Protein AF-A0A8K0PVH1-F1 (afdb_monomer)

Secondary structure (DSSP, 8-state):
------------HHHHHHHHHHHHHH-SS--TTT-HHHHHHHHHHHHHH---TT--TTTTS--TT-SS-TTS-HHHHHHHHHHHHHHHHHHHHHHHHHHT-TT-HHHHHHHHHHHHTS--GGGGSTTPPPPPGGG------SHHHHHHHHHHHHHHHIIIIISTTSHHHHHHHHHHHHHHTT-

Mean predicted aligned error: 12.5 Å

Foldseek 3Di:
DDDDPPDDDVDDPVNVVLVLLLCLQQPLPDDLVRRPVSVVLVLLVVLVPPPPPPCNPPPPCPPVCPVDDPPQHSLNVLVVVLVVNLVSLLVVLLVVVVPPDDPCPVLVCVVVVLVVPDPPVLVVDPRRDHPDPVPRPDPLPDPSSVVSVVSSVVRSCNSCPPDPRGPNVVSVVVSVVVVVVVD

Structure (mmCIF, N/CA/C/O backbone):
data_AF-A0A8K0PVH1-F1
#
_entry.id   AF-A0A8K0PVH1-F1
#
loop_
_atom_site.group_PDB
_atom_site.id
_atom_site.type_symbol
_atom_site.label_atom_id
_atom_site.label_alt_id
_atom_site.label_comp_id
_atom_site.label_asym_id
_atom_site.label_entity_id
_atom_site.label_seq_id
_atom_site.pdbx_PDB_ins_code
_atom_site.Cartn_x
_atom_site.Cartn_y
_atom_site.Cartn_z
_atom_site.occupancy
_atom_site.B_iso_or_equiv
_atom_site.auth_seq_id
_atom_site.auth_comp_id
_atom_site.auth_asym_id
_atom_site.auth_atom_id
_atom_site.pdbx_PDB_model_num
ATOM 1 N N . MET A 1 1 ? -23.894 37.778 -11.437 1.00 43.16 1 MET A N 1
ATOM 2 C CA . MET A 1 1 ? -23.848 36.326 -11.185 1.00 43.16 1 MET A CA 1
ATOM 3 C C . MET A 1 1 ? -23.486 35.626 -12.480 1.00 43.16 1 MET A C 1
ATOM 5 O O . MET A 1 1 ? -24.242 35.771 -13.432 1.00 43.16 1 MET A O 1
ATOM 9 N N . PRO A 1 2 ? -22.349 34.926 -12.531 1.00 34.69 2 PRO A N 1
ATOM 10 C CA . PRO A 1 2 ? -22.129 33.850 -13.487 1.00 34.69 2 PRO A CA 1
ATOM 11 C C . PRO A 1 2 ? -22.042 32.506 -12.751 1.00 34.69 2 PRO A C 1
ATOM 13 O O . PRO A 1 2 ? -21.406 32.402 -11.703 1.00 34.69 2 PRO A O 1
ATOM 16 N N . GLY A 1 3 ? -22.760 31.519 -13.286 1.00 34.34 3 GLY A N 1
ATOM 17 C CA . GLY A 1 3 ? -22.870 30.164 -12.761 1.00 34.34 3 GLY A CA 1
ATOM 18 C C . GLY A 1 3 ? -21.535 29.428 -12.744 1.00 34.34 3 GLY A C 1
ATOM 19 O O . GLY A 1 3 ? -20.690 29.593 -13.618 1.00 34.34 3 GLY A O 1
ATOM 20 N N . SER A 1 4 ? -21.373 28.633 -11.697 1.00 38.84 4 SER A N 1
ATOM 21 C CA . SER A 1 4 ? -20.277 27.713 -11.445 1.00 38.84 4 SER A CA 1
ATOM 22 C C . SER A 1 4 ? -20.330 26.513 -12.396 1.00 38.84 4 SER A C 1
ATOM 24 O O . SER A 1 4 ? -21.031 25.543 -12.109 1.00 38.84 4 SER A O 1
ATOM 26 N N . ASP A 1 5 ? -19.542 26.549 -13.467 1.00 36.38 5 ASP A N 1
ATOM 27 C CA . ASP A 1 5 ? -19.136 25.361 -14.235 1.00 36.38 5 ASP A CA 1
ATOM 28 C C . ASP A 1 5 ? -18.093 24.560 -13.432 1.00 36.38 5 ASP A C 1
ATOM 30 O O . ASP A 1 5 ? -16.903 24.556 -13.735 1.00 36.38 5 ASP A O 1
ATOM 34 N N . TRP A 1 6 ? -18.529 23.926 -12.338 1.00 41.66 6 TRP A N 1
ATOM 35 C CA . TRP A 1 6 ? -17.672 23.122 -11.446 1.00 41.66 6 TRP A CA 1
ATOM 36 C C . TRP A 1 6 ? -17.853 21.609 -11.591 1.00 41.66 6 TRP A C 1
ATOM 38 O O . TRP A 1 6 ? -17.354 20.846 -10.771 1.00 41.66 6 TRP A O 1
ATOM 48 N N . PHE A 1 7 ? -18.537 21.151 -12.632 1.00 42.62 7 PHE A N 1
ATOM 49 C CA . PHE A 1 7 ? -18.693 19.726 -12.887 1.00 42.62 7 PHE A CA 1
ATOM 50 C C . PHE A 1 7 ? -18.592 19.486 -14.377 1.00 42.62 7 PHE A C 1
ATOM 52 O O . PHE A 1 7 ? -19.594 19.636 -15.060 1.00 42.62 7 PHE A O 1
ATOM 59 N N . MET A 1 8 ? -17.381 19.183 -14.842 1.00 39.34 8 MET A N 1
ATOM 60 C CA . MET A 1 8 ? -17.038 18.130 -15.809 1.00 39.34 8 MET A CA 1
ATOM 61 C C . MET A 1 8 ? -15.506 18.114 -15.894 1.00 39.34 8 MET A C 1
ATOM 63 O O . MET A 1 8 ? -14.927 18.664 -16.826 1.00 39.34 8 MET A O 1
ATOM 67 N N . SER A 1 9 ? -14.828 17.570 -14.874 1.00 45.69 9 SER A N 1
ATOM 68 C CA . SER A 1 9 ? -13.510 17.002 -15.153 1.00 45.69 9 SER A CA 1
ATOM 69 C C . SER A 1 9 ? -13.760 15.620 -15.745 1.00 45.69 9 SER A C 1
ATOM 71 O O . SER A 1 9 ? -14.474 14.812 -15.151 1.00 45.69 9 SER A O 1
ATOM 73 N N . ASP A 1 10 ? -13.211 15.372 -16.932 1.00 48.38 10 ASP A N 1
ATOM 74 C CA . ASP A 1 10 ? -13.096 14.046 -17.558 1.00 48.38 10 ASP A CA 1
ATOM 75 C C . ASP A 1 10 ? -12.116 13.153 -16.762 1.00 48.38 10 ASP A C 1
ATOM 77 O O . ASP A 1 10 ? -11.286 12.444 -17.332 1.00 48.38 10 ASP A O 1
ATOM 81 N N . ASP A 1 11 ? -12.141 13.230 -15.430 1.00 56.25 11 ASP A N 1
ATOM 82 C CA . ASP A 1 11 ? -11.310 12.390 -14.585 1.00 56.25 11 ASP A CA 1
ATOM 83 C C . ASP A 1 11 ? -11.950 11.002 -14.537 1.00 56.25 11 ASP A C 1
ATOM 85 O O . ASP A 1 11 ? -13.111 10.841 -14.149 1.00 56.25 11 ASP A O 1
ATOM 89 N N . ASP A 1 12 ? -11.178 9.993 -14.942 1.00 72.88 12 ASP A N 1
ATOM 90 C CA . ASP A 1 12 ? -11.538 8.587 -14.784 1.00 72.88 12 ASP A CA 1
ATOM 91 C C . ASP A 1 12 ? -12.009 8.349 -13.333 1.00 72.88 12 ASP A C 1
ATOM 93 O O . ASP A 1 12 ? -11.304 8.733 -12.391 1.00 72.88 12 ASP A O 1
ATOM 97 N N . PRO A 1 13 ? -13.186 7.735 -13.096 1.00 69.31 13 PRO A N 1
ATOM 98 C CA . PRO A 1 13 ? -13.640 7.385 -11.752 1.00 69.31 13 PRO A CA 1
ATOM 99 C C . PRO A 1 13 ? -12.567 6.684 -10.903 1.00 69.31 13 PRO A C 1
ATOM 101 O O . PRO A 1 13 ? -12.521 6.892 -9.686 1.00 69.31 13 PRO A O 1
ATOM 104 N N . GLY A 1 14 ? -11.673 5.911 -11.534 1.00 68.62 14 GLY A N 1
ATOM 105 C CA . GLY A 1 14 ? -10.497 5.325 -10.886 1.00 68.62 14 GLY A CA 1
ATOM 106 C C . GLY A 1 14 ? -9.546 6.365 -10.279 1.00 68.62 14 GLY A C 1
ATOM 107 O O . GLY A 1 14 ? -9.181 6.254 -9.106 1.00 68.62 14 GLY A O 1
ATOM 108 N N . ASP A 1 15 ? -9.218 7.420 -11.025 1.00 72.25 15 ASP A N 1
ATOM 109 C CA . ASP A 1 15 ? -8.335 8.510 -10.590 1.00 72.25 15 ASP A CA 1
ATOM 110 C C . ASP A 1 15 ? -8.948 9.313 -9.426 1.00 72.25 15 ASP A C 1
ATOM 112 O O . ASP A 1 15 ? -8.241 9.706 -8.485 1.00 72.25 15 ASP A O 1
ATOM 116 N N . ILE A 1 16 ? -10.271 9.515 -9.442 1.00 74.06 16 ILE A N 1
ATOM 117 C CA . ILE A 1 16 ? -11.010 10.198 -8.366 1.00 74.06 16 ILE A CA 1
ATOM 118 C C . ILE A 1 16 ? -10.965 9.37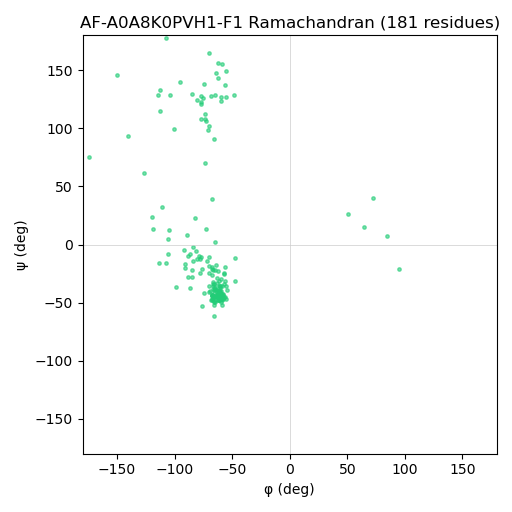4 -7.075 1.00 74.06 16 ILE A C 1
ATOM 120 O O . ILE A 1 16 ? -10.629 9.906 -6.009 1.00 74.06 16 ILE A O 1
ATOM 124 N N . ILE A 1 17 ? -11.276 8.076 -7.162 1.00 72.75 17 ILE A N 1
ATOM 125 C CA . ILE A 1 17 ? -11.267 7.161 -6.012 1.00 72.75 17 ILE A CA 1
ATOM 126 C C . ILE A 1 17 ? -9.858 7.070 -5.433 1.00 72.75 17 ILE A C 1
ATOM 128 O O . ILE A 1 17 ? -9.672 7.241 -4.227 1.00 72.75 17 ILE A O 1
ATOM 132 N N . GLN A 1 18 ? -8.847 6.876 -6.277 1.00 72.88 18 GLN A N 1
ATOM 133 C CA . GLN A 1 18 ? -7.464 6.809 -5.828 1.00 72.88 18 GLN A CA 1
ATOM 134 C C . GLN A 1 18 ? -7.017 8.122 -5.179 1.00 72.88 18 GLN A C 1
ATOM 136 O O . GLN A 1 18 ? -6.409 8.103 -4.111 1.00 72.88 18 GLN A O 1
ATOM 141 N N . GLY A 1 19 ? -7.349 9.273 -5.770 1.00 74.81 19 GLY A N 1
ATOM 142 C CA . GLY A 1 19 ? -7.037 10.585 -5.201 1.00 74.81 19 GLY A CA 1
ATOM 143 C C . GLY A 1 19 ? -7.696 10.830 -3.840 1.00 74.81 19 GLY A C 1
ATOM 144 O O . GLY A 1 19 ? -7.086 11.455 -2.967 1.00 74.81 19 GLY A O 1
ATOM 145 N N . PHE A 1 20 ? -8.917 10.332 -3.641 1.00 77.38 20 PHE A N 1
ATOM 146 C CA . PHE A 1 20 ? -9.600 10.350 -2.347 1.00 77.38 20 PHE A CA 1
ATOM 147 C C . PHE A 1 20 ? -8.906 9.440 -1.325 1.00 77.38 20 PHE A C 1
ATOM 149 O O . PHE A 1 20 ? -8.607 9.887 -0.215 1.00 77.38 20 PHE A O 1
ATOM 156 N N . LEU A 1 21 ? -8.586 8.199 -1.705 1.00 77.62 21 LEU A N 1
ATOM 157 C CA . LEU A 1 21 ? -7.887 7.242 -0.844 1.00 77.62 21 LEU A CA 1
ATOM 158 C C . LEU A 1 21 ? -6.503 7.756 -0.433 1.00 77.62 21 LEU A C 1
ATOM 160 O O . LEU A 1 21 ? -6.173 7.729 0.749 1.00 77.62 21 LEU A O 1
ATOM 164 N N . THR A 1 22 ? -5.713 8.296 -1.365 1.00 76.88 22 THR A N 1
ATOM 165 C CA . THR A 1 22 ? -4.399 8.873 -1.047 1.00 76.88 22 THR A CA 1
ATOM 166 C C . THR A 1 22 ? -4.526 10.015 -0.040 1.00 76.88 22 THR A C 1
ATOM 168 O O . THR A 1 22 ? -3.818 10.006 0.962 1.00 76.88 22 THR A O 1
ATOM 171 N N . ARG A 1 23 ? -5.466 10.953 -0.237 1.00 79.50 23 ARG A N 1
ATOM 172 C CA . ARG A 1 23 ? -5.709 12.036 0.734 1.00 79.50 23 ARG A CA 1
ATOM 173 C C . ARG A 1 23 ? -6.073 11.491 2.109 1.00 79.50 23 ARG A C 1
ATOM 175 O O . ARG A 1 23 ? -5.542 11.948 3.111 1.00 79.50 23 ARG A O 1
ATOM 182 N N . MET A 1 24 ? -6.923 10.471 2.165 1.00 79.81 24 MET A N 1
ATOM 183 C CA . MET A 1 24 ? -7.294 9.835 3.428 1.00 79.81 24 MET A CA 1
ATOM 184 C C . MET A 1 24 ? -6.089 9.249 4.179 1.00 79.81 24 MET A C 1
ATOM 186 O O . MET A 1 24 ? -6.100 9.200 5.406 1.00 79.81 24 MET A O 1
ATOM 190 N N . ILE A 1 25 ? -5.055 8.822 3.459 1.00 78.62 25 ILE A N 1
ATOM 191 C CA . ILE A 1 25 ? -3.851 8.193 4.008 1.00 78.62 25 ILE A CA 1
ATOM 192 C C . ILE A 1 25 ? -2.806 9.243 4.426 1.00 78.62 25 ILE A C 1
ATOM 194 O O . ILE A 1 25 ? -2.136 9.069 5.448 1.00 78.62 25 ILE A O 1
ATOM 198 N N . THR A 1 26 ? -2.661 10.330 3.664 1.00 76.69 26 THR A N 1
ATOM 199 C CA . THR A 1 26 ? -1.540 11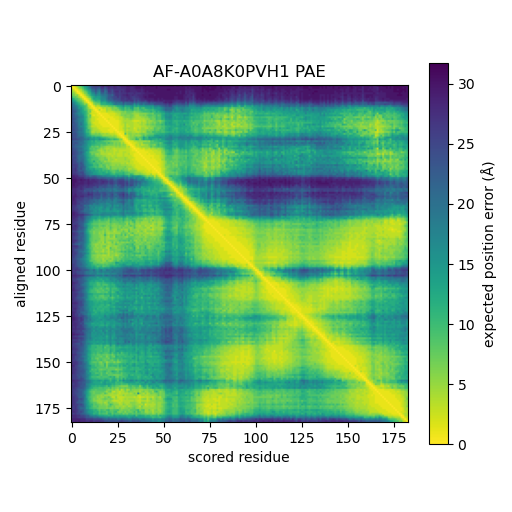.275 3.815 1.00 76.69 26 THR A CA 1
ATOM 200 C C . THR A 1 26 ? -1.895 12.607 4.464 1.00 76.69 26 THR A C 1
ATOM 202 O O . THR A 1 26 ? -0.995 13.388 4.745 1.00 76.69 26 THR A O 1
ATOM 205 N N . ASP A 1 27 ? -3.173 12.901 4.702 1.00 76.00 27 ASP A N 1
ATOM 206 C CA . ASP A 1 27 ? -3.587 14.186 5.273 1.00 76.00 27 ASP A CA 1
ATOM 207 C C . ASP A 1 27 ? -3.137 14.336 6.741 1.00 76.00 27 ASP A C 1
ATOM 209 O O . ASP A 1 27 ? -3.377 13.476 7.594 1.00 76.00 27 ASP A O 1
ATOM 213 N N . GLU A 1 28 ? -2.458 15.446 7.024 1.00 69.56 28 GLU A N 1
ATOM 214 C CA . GLU A 1 28 ? -1.899 15.815 8.331 1.00 69.56 28 GLU A CA 1
ATOM 215 C C . GLU A 1 28 ? -2.876 16.650 9.178 1.00 69.56 28 GLU A C 1
ATOM 217 O O . GLU A 1 28 ? -2.765 16.704 10.404 1.00 69.56 28 GLU A O 1
ATOM 222 N N . SER A 1 29 ? -3.868 17.280 8.544 1.00 70.00 29 SER A N 1
ATOM 223 C CA . SER A 1 29 ? -4.802 18.232 9.164 1.00 70.00 29 SER A CA 1
ATOM 224 C C . SER A 1 29 ? -6.046 17.574 9.767 1.00 70.00 29 SER A C 1
ATOM 226 O O . SER A 1 29 ? -6.826 18.203 10.489 1.00 70.00 29 SER A O 1
ATOM 228 N N . VAL A 1 30 ? -6.243 16.288 9.488 1.00 67.62 30 VAL A N 1
ATOM 229 C CA . VAL A 1 30 ? -7.476 15.579 9.812 1.00 67.62 30 VAL A CA 1
ATOM 230 C C . VAL A 1 30 ? -7.403 14.825 11.139 1.00 67.62 30 VAL A C 1
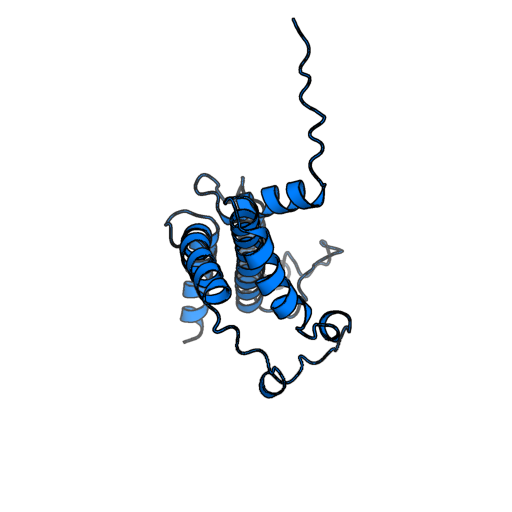ATOM 232 O O . VAL A 1 30 ? -6.413 14.191 11.518 1.00 67.62 30 VAL A O 1
ATOM 235 N N . ASN A 1 31 ? -8.514 14.889 11.870 1.00 63.88 31 ASN A N 1
ATOM 236 C CA . ASN A 1 31 ? -8.735 14.140 13.101 1.00 63.88 31 ASN A CA 1
ATOM 237 C C . ASN A 1 31 ? -9.747 13.006 12.868 1.00 63.88 31 ASN A C 1
ATOM 239 O O . ASN A 1 31 ? -10.317 12.868 11.786 1.00 63.88 31 ASN A O 1
ATOM 243 N N . VAL A 1 32 ? -9.995 12.208 13.908 1.00 59.16 32 VAL A N 1
ATOM 244 C CA . VAL A 1 32 ? -10.869 11.023 13.863 1.00 59.16 32 VAL A CA 1
ATOM 245 C C . VAL A 1 32 ? -12.300 11.308 13.376 1.00 59.16 32 VAL A C 1
ATOM 247 O O . VAL A 1 32 ? -12.998 10.387 12.980 1.00 59.16 32 VAL A O 1
ATOM 250 N N . ARG A 1 33 ? -12.762 12.567 13.417 1.00 59.12 33 ARG A N 1
ATOM 251 C CA . ARG A 1 33 ? -14.105 12.972 12.964 1.00 59.12 33 ARG A CA 1
ATOM 252 C C . ARG A 1 33 ? -14.146 13.397 11.497 1.00 59.12 33 ARG A C 1
ATOM 254 O O . ARG A 1 33 ? -15.229 13.491 10.936 1.00 59.12 33 ARG A O 1
ATOM 261 N N . MET A 1 34 ? -12.989 13.692 10.908 1.00 66.06 34 MET A N 1
ATOM 262 C CA . MET A 1 34 ? -12.865 14.229 9.547 1.00 66.06 34 MET A CA 1
ATOM 263 C C . MET A 1 34 ? -12.186 13.249 8.588 1.00 66.06 34 MET A C 1
ATOM 265 O O . MET A 1 34 ? -12.292 13.410 7.378 1.00 66.06 34 MET A O 1
ATOM 269 N N . ASN A 1 35 ? -11.511 12.223 9.113 1.00 74.69 35 ASN A N 1
ATOM 270 C CA . ASN A 1 35 ? -10.861 11.194 8.317 1.00 74.69 35 ASN A CA 1
ATOM 271 C C . ASN A 1 35 ? -11.551 9.832 8.502 1.00 74.69 35 ASN A C 1
ATOM 273 O O . ASN A 1 35 ? -11.491 9.275 9.604 1.00 74.69 35 ASN A O 1
ATOM 277 N N . PRO A 1 36 ? -12.164 9.268 7.445 1.00 70.75 36 PRO A N 1
ATOM 278 C CA . PRO A 1 36 ? -12.845 7.979 7.525 1.00 70.75 36 PRO A CA 1
ATOM 279 C C . PRO A 1 36 ? -11.943 6.823 7.976 1.00 70.75 36 PRO A C 1
ATOM 281 O O . PRO A 1 36 ? -12.401 5.971 8.730 1.00 70.75 36 PRO A O 1
ATOM 284 N N . LEU A 1 37 ? -10.664 6.799 7.585 1.00 75.62 37 LEU A N 1
ATOM 285 C CA . LEU A 1 37 ? -9.725 5.749 7.993 1.00 75.62 37 LEU A CA 1
ATOM 286 C C . LEU A 1 37 ? -9.418 5.808 9.495 1.00 75.62 37 LEU A C 1
ATOM 288 O O . LEU A 1 37 ? -9.429 4.776 10.167 1.00 75.62 37 LEU A O 1
ATOM 292 N N . LEU A 1 38 ? -9.196 7.003 10.050 1.00 68.88 38 LEU A N 1
ATOM 293 C CA . LEU A 1 38 ? -9.028 7.175 11.498 1.00 68.88 38 LEU A CA 1
ATOM 294 C C . LEU A 1 38 ? -10.312 6.840 12.259 1.00 68.88 38 LEU A C 1
ATOM 296 O O . LEU A 1 38 ? -10.238 6.221 13.318 1.00 68.88 38 LEU A O 1
ATOM 300 N N . TRP A 1 39 ? -11.475 7.219 11.728 1.00 70.69 39 TRP A N 1
ATOM 301 C CA . TRP A 1 39 ? -12.771 6.875 12.313 1.00 70.69 39 TRP A CA 1
ATOM 302 C C . TRP A 1 39 ? -12.973 5.361 12.394 1.00 70.69 39 TRP A C 1
ATOM 304 O O . TRP A 1 39 ? -13.260 4.831 13.468 1.00 70.69 39 TRP A O 1
ATOM 314 N N . TRP A 1 40 ? -12.728 4.655 11.290 1.00 70.44 40 TRP A N 1
ATOM 315 C CA . TRP A 1 40 ? -12.777 3.196 11.241 1.00 70.44 40 TRP A CA 1
ATOM 316 C C . TRP A 1 40 ? -11.761 2.549 12.178 1.00 70.44 40 TRP A C 1
ATOM 318 O O . TRP A 1 40 ? -12.112 1.639 12.922 1.00 70.44 40 TRP A O 1
ATOM 328 N N . THR A 1 41 ? -10.532 3.062 12.215 1.00 71.38 41 THR A N 1
ATOM 329 C CA . THR A 1 41 ? -9.492 2.603 13.149 1.00 71.38 41 THR A CA 1
ATOM 330 C C . THR A 1 41 ? -9.945 2.749 14.602 1.00 71.38 41 THR A C 1
ATOM 332 O O . THR A 1 41 ? -9.774 1.829 15.397 1.00 71.38 41 THR A O 1
ATOM 335 N N . ALA A 1 42 ? -10.570 3.871 14.962 1.00 68.38 42 ALA A N 1
ATOM 336 C CA . ALA A 1 42 ? -11.083 4.090 16.311 1.00 68.38 42 ALA A CA 1
ATOM 337 C C . ALA A 1 42 ? -12.243 3.149 16.665 1.00 68.38 42 ALA A C 1
ATOM 339 O O . ALA A 1 42 ? -12.325 2.702 17.807 1.00 68.38 42 ALA A O 1
ATOM 340 N N . ILE A 1 43 ? -13.112 2.818 15.706 1.00 66.62 43 ILE A N 1
ATOM 341 C CA . ILE A 1 43 ? -14.175 1.821 15.901 1.00 66.62 43 ILE A CA 1
ATOM 342 C C . ILE A 1 43 ? -13.584 0.433 16.127 1.00 66.62 43 ILE A C 1
ATOM 344 O O . ILE A 1 43 ? -14.005 -0.240 17.059 1.00 66.62 43 ILE A O 1
ATOM 348 N N . LEU A 1 44 ? -12.592 0.040 15.325 1.00 70.31 44 LEU A N 1
ATOM 349 C CA . LEU A 1 44 ? -11.893 -1.241 15.457 1.00 70.31 44 LEU A CA 1
ATOM 350 C C . LEU A 1 44 ? -11.191 -1.362 16.816 1.00 70.31 44 LEU A C 1
ATOM 352 O O . LEU A 1 44 ? -11.280 -2.385 17.481 1.00 70.31 44 LEU A O 1
ATOM 356 N N . VAL A 1 45 ? -10.512 -0.304 17.263 1.00 68.69 45 VAL A N 1
ATOM 357 C CA . VAL A 1 45 ? -9.864 -0.287 18.582 1.00 68.69 45 VAL A CA 1
ATOM 358 C C . VAL A 1 45 ? -10.901 -0.346 19.703 1.00 68.69 45 VAL A C 1
ATOM 360 O O . VAL A 1 45 ? -10.733 -1.106 20.651 1.00 68.69 45 VAL A O 1
ATOM 363 N N . ARG A 1 46 ? -11.991 0.423 19.597 1.00 66.38 46 ARG A N 1
ATOM 364 C CA . ARG A 1 46 ? -13.064 0.417 20.598 1.00 66.38 46 ARG A CA 1
ATOM 365 C C . ARG A 1 46 ? -13.746 -0.944 20.696 1.00 66.38 46 ARG A C 1
ATOM 367 O O . ARG A 1 46 ? -14.015 -1.375 21.807 1.00 66.38 46 ARG A O 1
ATOM 374 N N . SER A 1 47 ? -14.000 -1.608 19.570 1.00 64.31 47 SER A N 1
ATOM 375 C CA . SER A 1 47 ? -14.662 -2.914 19.563 1.00 64.31 47 SER A CA 1
ATOM 376 C C . SER A 1 47 ? -13.840 -3.986 20.280 1.00 64.31 47 SER A C 1
ATOM 378 O O . SER A 1 47 ? -14.416 -4.889 20.863 1.00 64.31 47 SER A O 1
ATOM 380 N N . VAL A 1 48 ? -12.509 -3.858 20.290 1.00 65.62 48 VAL A N 1
ATOM 381 C CA . VAL A 1 48 ? -11.613 -4.782 21.005 1.00 65.62 48 VAL A CA 1
ATOM 382 C C . VAL A 1 48 ? -11.422 -4.429 22.483 1.00 65.62 48 VAL A C 1
ATOM 384 O O . VAL A 1 48 ? -11.156 -5.319 23.278 1.00 65.62 48 VAL A O 1
ATOM 387 N N . ILE A 1 49 ? -11.538 -3.153 22.864 1.00 64.25 49 ILE A N 1
ATOM 388 C CA . ILE A 1 49 ? -11.373 -2.703 24.263 1.00 64.25 49 ILE A CA 1
ATOM 389 C C . ILE A 1 49 ? -12.670 -2.837 25.074 1.00 64.25 49 ILE A C 1
ATOM 391 O O . ILE A 1 49 ? -12.623 -2.857 26.302 1.00 64.25 49 ILE A O 1
ATOM 395 N N . SER A 1 50 ? -13.831 -2.889 24.420 1.00 58.44 50 SER A N 1
ATOM 396 C CA . SER A 1 50 ? -15.103 -3.131 25.099 1.00 58.44 50 SER A CA 1
ATOM 397 C C . SER A 1 50 ? -15.123 -4.547 25.699 1.00 58.44 50 SER A C 1
ATOM 399 O O . SER A 1 50 ? -15.562 -5.487 25.053 1.00 58.44 50 SER A O 1
ATOM 401 N N . ASP A 1 51 ? -14.683 -4.669 26.956 1.00 52.19 51 ASP A N 1
ATOM 402 C CA . ASP A 1 51 ? -14.778 -5.857 27.832 1.00 52.19 51 ASP A CA 1
ATOM 403 C C . ASP A 1 51 ? -16.229 -6.245 28.188 1.00 52.19 51 ASP A C 1
ATOM 405 O O . ASP A 1 51 ? -16.474 -7.169 28.963 1.00 52.19 51 ASP A O 1
ATOM 409 N N . GLU A 1 52 ? -17.223 -5.533 27.661 1.00 52.53 52 GLU A N 1
ATOM 410 C CA . GLU A 1 52 ? -18.612 -5.935 27.812 1.00 52.53 52 GLU A CA 1
ATOM 411 C C . GLU A 1 52 ? -18.874 -7.081 26.833 1.00 52.53 52 GLU A C 1
ATOM 413 O O . GLU A 1 52 ? -18.958 -6.853 25.627 1.00 52.53 52 GLU A O 1
ATOM 418 N N . GLU A 1 53 ? -19.021 -8.300 27.367 1.00 51.94 53 GLU A N 1
ATOM 419 C CA . GLU A 1 53 ? -19.335 -9.554 26.651 1.00 51.94 53 GLU A CA 1
ATOM 420 C C . GLU A 1 53 ? -20.515 -9.438 25.655 1.00 51.94 53 GLU A C 1
ATOM 422 O O . GLU A 1 53 ? -20.690 -10.305 24.801 1.00 51.94 53 GLU A O 1
ATOM 427 N N . ASP A 1 54 ? -21.280 -8.341 25.702 1.00 49.56 54 ASP A N 1
ATOM 428 C CA . ASP A 1 54 ? -22.393 -8.027 24.812 1.00 49.56 54 ASP A CA 1
ATOM 429 C C . ASP A 1 54 ? -22.122 -6.907 23.773 1.00 49.56 54 ASP A C 1
ATOM 431 O O . ASP A 1 54 ? -22.888 -6.799 22.812 1.00 49.56 54 ASP A O 1
ATOM 435 N N . GLU A 1 55 ? -21.086 -6.060 23.875 1.00 50.34 55 GLU A N 1
ATOM 436 C CA . GLU A 1 55 ? -20.925 -4.817 23.073 1.00 50.34 55 GLU A CA 1
ATOM 437 C C . GLU A 1 55 ? -19.793 -4.816 22.022 1.00 50.34 55 GLU A C 1
ATOM 439 O O . GLU A 1 55 ? -19.239 -3.766 21.682 1.00 50.34 55 GLU A O 1
ATOM 444 N N . ASP A 1 56 ? -19.471 -5.953 21.406 1.00 51.19 56 ASP A N 1
ATOM 445 C CA . ASP A 1 56 ? -18.586 -5.936 20.235 1.00 51.19 56 ASP A CA 1
ATOM 446 C C . ASP A 1 56 ? -19.305 -5.293 19.020 1.00 51.19 56 ASP A C 1
ATOM 448 O O . ASP A 1 56 ? -20.191 -5.853 18.364 1.00 51.19 56 ASP A O 1
ATOM 452 N N . PHE A 1 57 ? -18.958 -4.029 18.759 1.00 53.44 57 PHE A N 1
ATOM 453 C CA . PHE A 1 57 ? -19.619 -3.138 17.798 1.00 53.44 57 PHE A CA 1
ATOM 454 C C . PHE A 1 57 ? -19.547 -3.642 16.344 1.00 53.44 57 PHE A C 1
ATOM 456 O O . PHE A 1 57 ? -20.371 -3.245 15.513 1.00 53.44 57 PHE A O 1
ATOM 463 N N . ILE A 1 58 ? -18.572 -4.499 16.023 1.00 54.16 58 ILE A N 1
ATOM 464 C CA . ILE A 1 58 ? -18.311 -4.980 14.657 1.00 54.16 58 ILE A CA 1
ATOM 465 C C . ILE A 1 58 ? -18.915 -6.369 14.418 1.00 54.16 58 ILE A C 1
ATOM 467 O O . ILE A 1 58 ? -19.444 -6.616 13.331 1.00 54.16 58 ILE A O 1
ATOM 471 N N . SER A 1 59 ? -18.913 -7.257 15.415 1.00 48.62 59 SER A N 1
ATOM 472 C CA . SER A 1 59 ? -19.397 -8.638 15.264 1.00 48.62 59 SER A CA 1
ATOM 473 C C . SER A 1 59 ? -20.924 -8.796 15.259 1.00 48.62 59 SER A C 1
ATOM 475 O O . SER A 1 59 ? -21.420 -9.830 14.817 1.00 48.62 59 SER A O 1
ATOM 477 N N . ARG A 1 60 ? -21.714 -7.761 15.595 1.00 47.81 60 ARG A N 1
ATOM 478 C CA . ARG A 1 60 ? -23.196 -7.795 15.492 1.00 47.81 60 ARG A CA 1
ATOM 479 C C . ARG A 1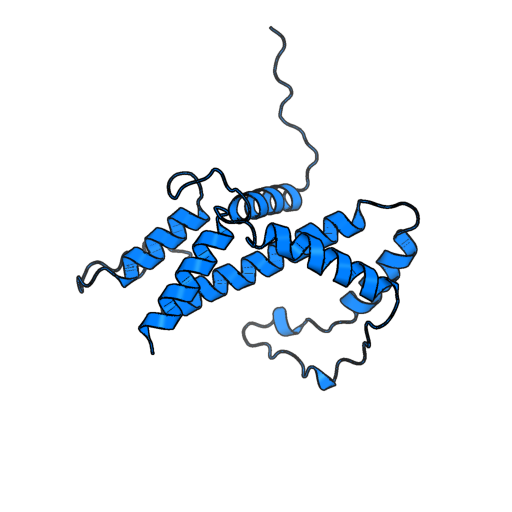 60 ? -23.773 -7.728 14.061 1.00 47.81 60 ARG A C 1
ATOM 481 O O . ARG A 1 60 ? -24.960 -7.447 13.901 1.00 47.81 60 ARG A O 1
ATOM 488 N N . GLY A 1 61 ? -22.980 -7.907 13.002 1.00 44.94 61 GLY A N 1
ATOM 489 C CA . GLY A 1 61 ? -23.508 -7.966 11.627 1.00 44.94 61 GLY A CA 1
ATOM 490 C C . GLY A 1 61 ? -24.170 -6.672 11.120 1.00 44.94 61 GLY A C 1
ATOM 491 O O . GLY A 1 61 ? -24.869 -6.693 10.109 1.00 44.94 61 GLY A O 1
ATOM 492 N N . ARG A 1 62 ? -23.954 -5.525 11.788 1.00 48.72 62 ARG A N 1
ATOM 493 C CA . ARG A 1 62 ? -24.432 -4.211 11.307 1.00 48.72 62 ARG A CA 1
ATOM 494 C C . ARG A 1 62 ? -23.716 -3.751 10.039 1.00 48.72 62 ARG A C 1
ATOM 496 O O . ARG A 1 62 ? -24.256 -2.930 9.303 1.00 48.72 62 ARG A O 1
ATOM 503 N N . PHE A 1 63 ? -22.532 -4.296 9.775 1.00 50.53 63 PHE A N 1
ATOM 504 C CA . PHE A 1 63 ? -21.855 -4.165 8.495 1.00 50.53 63 PHE A CA 1
ATOM 505 C C . PHE A 1 63 ? -22.081 -5.444 7.696 1.00 50.53 63 PHE A C 1
ATOM 507 O O . PHE A 1 63 ? -21.404 -6.445 7.906 1.00 50.53 63 PHE A O 1
ATOM 514 N N . SER A 1 64 ? -23.044 -5.403 6.774 1.00 48.34 64 SER A N 1
ATOM 515 C CA . SER A 1 64 ? -23.329 -6.506 5.845 1.00 48.34 64 SER A CA 1
ATOM 516 C C . SER A 1 64 ? -22.173 -6.790 4.877 1.00 48.34 64 SER A C 1
ATOM 518 O O . SER A 1 64 ? -22.118 -7.863 4.291 1.00 48.34 64 SER A O 1
ATOM 520 N N . MET A 1 65 ? -21.246 -5.838 4.725 1.00 47.47 65 MET A N 1
ATOM 521 C CA . MET A 1 65 ? -20.040 -5.935 3.901 1.00 47.47 65 MET A CA 1
ATOM 522 C C . MET A 1 65 ? -18.805 -5.592 4.736 1.00 47.47 65 MET A C 1
ATOM 524 O O . MET A 1 65 ? -18.122 -4.597 4.489 1.00 47.47 65 MET A O 1
ATOM 528 N N . ASN A 1 66 ? -18.540 -6.375 5.782 1.00 53.00 66 ASN A N 1
ATOM 529 C CA . ASN A 1 66 ? -17.250 -6.290 6.451 1.00 53.00 66 ASN A CA 1
ATOM 530 C C . ASN A 1 66 ? -16.188 -6.932 5.544 1.00 53.00 66 ASN A C 1
ATOM 532 O O . ASN A 1 66 ? -16.153 -8.146 5.379 1.00 53.00 66 ASN A O 1
ATOM 536 N N . ILE A 1 67 ? -15.351 -6.096 4.932 1.00 47.88 67 ILE A N 1
ATOM 537 C CA . ILE A 1 67 ? -14.285 -6.514 4.008 1.00 47.88 67 ILE A CA 1
ATOM 538 C C . ILE A 1 67 ? -13.125 -7.242 4.706 1.00 47.88 67 ILE A C 1
ATOM 540 O O . ILE A 1 67 ? -12.257 -7.788 4.031 1.00 47.88 67 ILE A O 1
ATOM 544 N N . LEU A 1 68 ? -13.084 -7.232 6.043 1.00 52.25 68 LEU A N 1
ATOM 545 C CA . LEU A 1 68 ? -12.086 -7.939 6.838 1.00 52.25 68 LEU A CA 1
ATOM 546 C C . LEU A 1 68 ? -12.773 -9.046 7.644 1.00 52.25 68 LEU A C 1
ATOM 548 O O . LEU A 1 68 ? -13.752 -8.758 8.341 1.00 52.25 68 LEU A O 1
ATOM 552 N N . PRO A 1 69 ? -12.282 -10.293 7.586 1.00 56.66 69 PRO A N 1
ATOM 553 C CA . PRO A 1 69 ? -12.969 -11.391 8.237 1.00 56.66 69 PRO A CA 1
ATOM 554 C C . PRO A 1 69 ? -13.012 -11.204 9.770 1.00 56.66 69 PRO A C 1
ATOM 556 O O . PRO A 1 69 ? -12.208 -10.487 10.381 1.00 56.66 69 PRO A O 1
ATOM 559 N N . LEU A 1 70 ? -14.092 -11.697 10.385 1.00 54.19 70 LEU A N 1
ATOM 560 C CA . LEU A 1 70 ? -14.451 -11.394 11.780 1.00 54.19 70 LEU A CA 1
ATOM 561 C C . LEU A 1 70 ? -13.452 -11.980 12.792 1.00 54.19 70 LEU A C 1
ATOM 563 O O . LEU A 1 70 ? -13.271 -11.415 13.865 1.00 54.19 70 LEU A O 1
ATOM 567 N N . ASP A 1 71 ? -12.773 -13.052 12.407 1.00 59.94 71 ASP A N 1
ATOM 568 C CA . ASP A 1 71 ? -11.763 -13.806 13.154 1.00 59.94 71 ASP A CA 1
ATOM 569 C C . ASP A 1 71 ? -10.365 -13.162 13.166 1.00 59.94 71 ASP A C 1
ATOM 571 O O . ASP A 1 71 ? -9.499 -13.586 13.928 1.00 59.94 71 ASP A O 1
ATOM 575 N N . VAL A 1 72 ? -10.138 -12.123 12.361 1.00 62.75 72 VAL A N 1
ATOM 576 C CA . VAL A 1 72 ? -8.866 -11.391 12.333 1.00 62.75 72 VAL A CA 1
ATOM 577 C C . VAL A 1 72 ? -8.770 -10.498 13.568 1.00 62.75 72 VAL A C 1
ATOM 579 O O . VAL A 1 72 ? -9.666 -9.683 13.808 1.00 62.75 72 VAL A O 1
ATOM 582 N N . ASP A 1 73 ? -7.695 -10.612 14.350 1.00 70.31 73 ASP A N 1
ATOM 583 C CA . ASP A 1 73 ? -7.506 -9.783 15.545 1.00 70.31 73 ASP A CA 1
ATOM 584 C C . ASP A 1 73 ? -7.214 -8.306 15.183 1.00 70.31 73 ASP A C 1
ATOM 586 O O . ASP A 1 73 ? -6.922 -7.956 14.036 1.00 70.31 73 ASP A O 1
ATOM 590 N N . ILE A 1 74 ? -7.329 -7.386 16.150 1.00 73.88 74 ILE A N 1
ATOM 591 C CA . ILE A 1 74 ? -7.107 -5.950 15.893 1.00 73.88 74 ILE A CA 1
ATOM 592 C C . ILE A 1 74 ? -5.722 -5.665 15.318 1.00 73.88 74 ILE A C 1
ATOM 594 O O . ILE A 1 74 ? -5.571 -4.753 14.506 1.00 73.88 74 ILE A O 1
ATOM 598 N N . ARG A 1 75 ? -4.705 -6.431 15.714 1.00 76.00 75 ARG A N 1
ATOM 599 C CA . ARG A 1 75 ? -3.349 -6.230 15.222 1.00 76.00 75 ARG A CA 1
ATOM 600 C C . ARG A 1 75 ? -3.316 -6.548 13.736 1.00 76.00 75 ARG A C 1
ATOM 602 O O . ARG A 1 75 ? -2.897 -5.688 12.965 1.00 76.00 75 ARG A O 1
ATOM 609 N N . ASP A 1 76 ? -3.800 -7.715 13.343 1.00 70.88 76 ASP A N 1
ATOM 610 C CA . ASP A 1 76 ? -3.795 -8.160 11.952 1.00 70.88 76 ASP A CA 1
ATOM 611 C C . ASP A 1 76 ? -4.655 -7.239 11.065 1.00 70.88 76 ASP A C 1
ATOM 613 O O . ASP A 1 76 ? -4.276 -6.920 9.936 1.00 70.88 76 ASP A O 1
ATOM 617 N N . ARG A 1 77 ? -5.750 -6.678 11.601 1.00 73.94 77 ARG A N 1
ATOM 618 C CA . ARG A 1 77 ? -6.560 -5.648 10.917 1.00 73.94 77 ARG A CA 1
ATOM 619 C C . ARG A 1 77 ? -5.788 -4.347 10.680 1.00 73.94 77 ARG A C 1
ATOM 621 O O . ARG A 1 77 ? -5.855 -3.774 9.590 1.00 73.94 77 ARG A O 1
ATOM 628 N N . ILE A 1 78 ? -5.046 -3.866 11.678 1.00 78.50 78 ILE A N 1
ATOM 629 C CA . ILE A 1 78 ? -4.208 -2.664 11.544 1.00 78.50 78 ILE A CA 1
ATOM 630 C C . ILE A 1 78 ? -3.002 -2.933 10.627 1.00 78.50 78 ILE A C 1
ATOM 632 O O . ILE A 1 78 ? -2.616 -2.058 9.845 1.00 78.50 78 ILE A O 1
ATOM 636 N N . GLU A 1 79 ? -2.429 -4.138 10.663 1.00 79.12 79 GLU A N 1
ATOM 637 C CA . GLU A 1 79 ? -1.380 -4.566 9.730 1.00 79.12 79 GLU A CA 1
ATOM 638 C C . GLU A 1 79 ? -1.899 -4.590 8.285 1.00 79.12 79 GLU A C 1
ATOM 640 O O . GLU A 1 79 ? -1.231 -4.052 7.397 1.00 79.12 79 GLU A O 1
ATOM 645 N N . ALA A 1 80 ? -3.115 -5.095 8.055 1.00 73.56 80 ALA A N 1
ATOM 646 C CA . ALA A 1 80 ? -3.769 -5.078 6.749 1.00 73.56 80 ALA A CA 1
ATOM 647 C C . ALA A 1 80 ? -3.982 -3.649 6.226 1.00 73.56 80 ALA A C 1
ATOM 649 O O . ALA A 1 80 ? -3.612 -3.357 5.088 1.00 73.56 80 ALA A O 1
ATOM 650 N N . ILE A 1 81 ? -4.483 -2.725 7.058 1.00 79.81 81 ILE A N 1
ATOM 651 C CA . ILE A 1 81 ? -4.584 -1.295 6.705 1.00 79.81 81 ILE A CA 1
ATOM 652 C C . ILE A 1 81 ? -3.214 -0.749 6.286 1.00 79.81 81 ILE A C 1
ATOM 654 O O . ILE A 1 81 ? -3.088 -0.094 5.251 1.00 79.81 81 ILE A O 1
ATOM 658 N N . GLY A 1 82 ? -2.167 -1.050 7.057 1.00 79.06 82 GLY A N 1
ATOM 659 C CA . GLY A 1 82 ? -0.802 -0.656 6.722 1.00 79.06 82 GLY A CA 1
ATOM 660 C C . GLY A 1 82 ? -0.326 -1.217 5.380 1.00 79.06 82 GLY A C 1
ATOM 661 O O . GLY A 1 82 ? 0.339 -0.506 4.623 1.00 79.06 82 GLY A O 1
ATOM 662 N N . HIS A 1 83 ? -0.661 -2.468 5.066 1.00 77.06 83 HIS A N 1
ATOM 663 C CA . HIS A 1 83 ? -0.319 -3.104 3.797 1.00 77.06 83 HIS A CA 1
ATOM 664 C C . HIS A 1 83 ? -1.068 -2.497 2.609 1.00 77.06 83 HIS A C 1
ATOM 666 O O . HIS A 1 83 ? -0.422 -2.124 1.628 1.00 77.06 83 HIS A O 1
ATOM 672 N N . TYR A 1 84 ? -2.384 -2.311 2.699 1.00 76.88 84 TYR A N 1
ATOM 673 C CA . TYR A 1 84 ? -3.165 -1.717 1.611 1.00 76.88 84 TYR A CA 1
ATOM 674 C C . TYR A 1 84 ? -2.779 -0.259 1.348 1.00 76.88 84 TYR A C 1
ATOM 676 O O . TYR A 1 84 ? -2.630 0.137 0.191 1.00 76.88 84 TYR A O 1
ATOM 684 N N . SER A 1 85 ? -2.500 0.520 2.396 1.00 78.69 85 SER A N 1
ATOM 685 C CA . SER A 1 85 ? -1.993 1.888 2.242 1.00 78.69 85 SER A CA 1
ATOM 686 C C . SER A 1 85 ? -0.653 1.940 1.502 1.00 78.69 85 SER A C 1
ATOM 688 O O . SER A 1 85 ? -0.448 2.829 0.676 1.00 78.69 85 SER A O 1
ATOM 690 N N . LYS A 1 86 ? 0.250 0.972 1.737 1.00 79.62 86 LYS A N 1
ATOM 691 C CA . LYS A 1 86 ? 1.508 0.843 0.974 1.00 79.62 86 LYS A CA 1
ATOM 692 C C . LYS A 1 86 ? 1.249 0.598 -0.501 1.00 79.62 86 LYS A C 1
ATOM 694 O O . LYS A 1 86 ? 1.856 1.277 -1.320 1.00 79.62 86 LYS A O 1
ATOM 699 N N . VAL A 1 87 ? 0.358 -0.332 -0.835 1.00 80.12 87 VAL A N 1
ATOM 700 C CA . VAL A 1 87 ? 0.024 -0.645 -2.233 1.00 80.12 87 VAL A CA 1
ATOM 701 C C . VAL A 1 87 ? -0.537 0.590 -2.942 1.00 80.12 87 VAL A C 1
ATOM 703 O O . VAL A 1 87 ? -0.041 0.960 -4.003 1.00 80.12 87 VAL A O 1
ATOM 706 N N . LEU A 1 88 ? -1.496 1.283 -2.323 1.00 79.69 88 LEU A N 1
ATOM 707 C CA . LEU A 1 88 ? -2.118 2.482 -2.895 1.00 79.69 88 LEU A CA 1
ATOM 708 C C . LEU A 1 88 ? -1.120 3.628 -3.106 1.00 79.69 88 LEU A C 1
ATOM 710 O O . LEU A 1 88 ? -1.153 4.292 -4.143 1.00 79.69 88 LEU A O 1
ATOM 714 N N . ILE A 1 89 ? -0.228 3.864 -2.140 1.00 81.50 89 ILE A N 1
ATOM 715 C CA . ILE A 1 89 ? 0.812 4.891 -2.268 1.00 81.50 89 ILE A CA 1
ATOM 716 C C . ILE A 1 89 ? 1.826 4.506 -3.343 1.00 81.50 89 ILE A C 1
ATOM 718 O O . ILE A 1 89 ? 2.195 5.355 -4.149 1.00 81.50 89 ILE A O 1
ATOM 722 N N . LEU A 1 90 ? 2.262 3.245 -3.388 1.00 81.00 90 LEU A N 1
ATOM 723 C CA . LEU A 1 90 ? 3.198 2.780 -4.410 1.00 81.00 90 LEU A CA 1
ATOM 724 C C . LEU A 1 90 ? 2.622 2.956 -5.816 1.00 81.00 90 LEU A C 1
ATOM 726 O O . LEU A 1 90 ? 3.334 3.449 -6.688 1.00 81.00 90 LEU A O 1
ATOM 730 N N . ASP A 1 91 ? 1.342 2.640 -6.020 1.00 82.56 91 ASP A N 1
ATOM 731 C CA . ASP A 1 91 ? 0.676 2.880 -7.301 1.00 82.56 91 ASP A CA 1
ATOM 732 C C . ASP A 1 91 ? 0.609 4.380 -7.631 1.00 82.56 91 ASP A C 1
ATOM 734 O O . ASP A 1 91 ? 1.000 4.801 -8.720 1.00 82.56 91 ASP A O 1
ATOM 738 N N . LYS A 1 92 ? 0.234 5.225 -6.661 1.00 81.56 92 LYS A N 1
ATOM 739 C CA . LYS A 1 92 ? 0.168 6.682 -6.863 1.00 81.56 92 LYS A CA 1
ATOM 740 C C . LYS A 1 92 ? 1.521 7.274 -7.256 1.00 81.56 92 LYS A C 1
ATOM 742 O O . LYS A 1 92 ? 1.615 8.078 -8.188 1.00 81.56 92 LYS A O 1
ATOM 747 N N . VAL A 1 93 ? 2.573 6.878 -6.547 1.00 83.88 93 VAL A N 1
ATOM 748 C CA . VAL A 1 93 ? 3.943 7.322 -6.812 1.00 83.88 93 VAL A CA 1
ATOM 749 C C . VAL A 1 93 ? 4.424 6.785 -8.157 1.00 83.88 93 VAL A C 1
ATOM 751 O O . VAL A 1 93 ? 5.061 7.515 -8.916 1.00 83.88 93 VAL A O 1
ATOM 754 N N . PHE A 1 94 ? 4.074 5.546 -8.509 1.00 83.38 94 PHE A N 1
ATOM 755 C CA . PHE A 1 94 ? 4.389 4.979 -9.816 1.00 83.38 94 PHE A CA 1
ATOM 756 C C . PHE A 1 94 ? 3.706 5.752 -10.949 1.00 83.38 94 PHE A C 1
ATOM 758 O O . PHE A 1 94 ? 4.365 6.106 -11.926 1.00 83.38 94 PHE A O 1
ATOM 765 N N . GLN A 1 95 ? 2.434 6.123 -10.807 1.00 81.31 95 GLN A N 1
ATOM 766 C CA . GLN A 1 95 ? 1.745 6.979 -11.776 1.00 81.31 95 GLN A CA 1
ATOM 767 C C . GLN A 1 95 ? 2.387 8.373 -11.893 1.00 81.31 95 GLN A C 1
ATOM 769 O O . GLN A 1 95 ? 2.552 8.896 -12.999 1.00 81.31 95 GLN A O 1
ATOM 774 N N . GLY A 1 96 ? 2.811 8.978 -10.778 1.00 78.38 96 GLY A N 1
ATOM 775 C CA . GLY A 1 96 ? 3.587 10.227 -10.792 1.00 78.38 96 GLY A CA 1
ATOM 776 C C . GLY A 1 96 ? 4.921 10.071 -11.535 1.00 78.38 96 GLY A C 1
ATOM 777 O O . GLY A 1 96 ? 5.300 10.901 -12.377 1.00 78.38 96 GLY A O 1
ATOM 778 N N . TRP A 1 97 ? 5.594 8.941 -11.313 1.00 79.88 97 TRP A N 1
ATOM 779 C CA . TRP A 1 97 ? 6.773 8.541 -12.069 1.00 79.88 97 TRP A CA 1
ATOM 780 C C . TRP A 1 97 ? 6.483 8.268 -13.542 1.00 79.88 97 TRP A C 1
ATOM 782 O O . TRP A 1 97 ? 7.397 8.369 -14.342 1.00 79.88 97 TRP A O 1
ATOM 792 N N . GLN A 1 98 ? 5.263 7.968 -13.967 1.00 77.19 98 GLN A N 1
ATOM 793 C CA . GLN A 1 98 ? 4.949 7.893 -15.396 1.00 77.19 98 GLN A CA 1
ATOM 794 C C . GLN A 1 98 ? 4.830 9.303 -15.987 1.00 77.19 98 GLN A C 1
ATOM 796 O O . GLN A 1 98 ? 5.565 9.653 -16.914 1.00 77.19 98 GLN A O 1
ATOM 801 N N . LYS A 1 99 ? 3.995 10.154 -15.379 1.00 74.38 99 LYS A N 1
ATOM 802 C CA . LYS A 1 99 ? 3.541 11.441 -15.942 1.00 74.38 99 LYS A CA 1
ATOM 803 C C . LYS A 1 99 ? 4.624 12.543 -16.015 1.00 74.38 99 LYS A C 1
ATOM 805 O O . LYS A 1 99 ? 4.540 13.433 -16.851 1.00 74.38 99 LYS A O 1
ATOM 810 N N . GLY A 1 100 ? 5.667 12.498 -15.181 1.00 65.25 100 GLY A N 1
ATOM 811 C CA . GLY A 1 100 ? 6.574 13.649 -14.971 1.00 65.25 100 GLY A CA 1
ATOM 812 C C . GLY A 1 100 ? 7.838 13.878 -15.844 1.00 65.25 100 GLY A C 1
ATOM 813 O O . GLY A 1 100 ? 8.625 14.729 -15.435 1.00 65.25 100 GLY A O 1
ATOM 814 N N . ARG A 1 101 ? 8.149 13.169 -16.955 1.00 61.53 101 ARG A N 1
ATOM 815 C CA . ARG A 1 101 ? 9.421 13.400 -17.719 1.00 61.53 101 ARG A CA 1
ATOM 816 C C . ARG A 1 101 ? 9.355 13.120 -19.229 1.00 61.53 101 ARG A C 1
ATOM 818 O O . ARG A 1 101 ? 8.740 12.156 -19.670 1.00 61.53 101 ARG A O 1
ATOM 825 N N . VAL A 1 102 ? 10.113 13.909 -19.999 1.00 58.50 102 VAL A N 1
ATOM 826 C CA . VAL A 1 102 ? 10.342 13.768 -21.454 1.00 58.50 102 VAL A CA 1
ATOM 827 C C . VAL A 1 102 ? 11.301 12.598 -21.751 1.00 58.50 102 VAL A C 1
ATOM 829 O O . VAL A 1 102 ? 12.291 12.422 -21.045 1.00 58.50 102 VAL A O 1
ATOM 832 N N . GLY A 1 103 ? 11.020 11.788 -22.785 1.00 62.28 103 GLY A N 1
ATOM 833 C CA . GLY A 1 103 ? 11.853 10.636 -23.202 1.00 62.28 103 GLY A CA 1
ATOM 834 C C . GLY A 1 103 ? 11.586 9.318 -22.454 1.00 62.28 103 GLY A C 1
ATOM 835 O O . GLY A 1 103 ? 12.309 8.337 -22.625 1.00 62.28 103 GLY A O 1
ATOM 836 N N . ARG A 1 104 ? 10.540 9.285 -21.620 1.00 65.31 104 ARG A N 1
ATOM 837 C CA . ARG A 1 104 ? 10.261 8.207 -20.661 1.00 65.31 104 ARG A CA 1
ATOM 838 C C . ARG A 1 104 ? 9.515 7.008 -21.248 1.00 65.31 104 ARG A C 1
ATOM 840 O O . ARG A 1 104 ? 9.531 5.956 -20.623 1.00 65.31 104 ARG A O 1
ATOM 847 N N . GLN A 1 105 ? 8.926 7.127 -22.439 1.00 67.31 105 GLN A N 1
ATOM 848 C CA . GLN A 1 105 ? 8.117 6.058 -23.040 1.00 67.31 105 GLN A CA 1
ATOM 849 C C . GLN A 1 105 ? 8.908 4.748 -23.189 1.00 67.31 105 GLN A C 1
ATOM 851 O O . GLN A 1 105 ? 8.470 3.706 -22.722 1.00 67.31 105 GLN A O 1
ATOM 856 N N . VAL A 1 106 ? 10.148 4.831 -23.683 1.00 68.19 106 VAL A N 1
ATOM 857 C CA . VAL A 1 106 ? 11.053 3.674 -23.836 1.00 68.19 106 VAL A CA 1
ATOM 858 C C . VAL A 1 106 ? 11.454 3.067 -22.480 1.00 68.19 106 VAL A C 1
ATOM 860 O O . VAL A 1 106 ? 11.637 1.856 -22.343 1.00 68.19 106 VAL A O 1
ATOM 863 N N . TRP A 1 107 ? 11.589 3.904 -21.448 1.00 75.19 107 TRP A N 1
ATOM 864 C CA . TRP A 1 107 ? 11.930 3.459 -20.093 1.00 75.19 107 TRP A CA 1
ATOM 865 C C . TRP A 1 107 ? 10.735 2.784 -19.416 1.00 75.19 107 TRP A C 1
ATOM 867 O O . TRP A 1 107 ? 10.902 1.741 -18.784 1.00 75.19 107 TRP A O 1
ATOM 877 N N . LEU A 1 108 ? 9.543 3.353 -19.598 1.00 80.62 108 LEU A N 1
ATOM 878 C CA . LEU A 1 108 ? 8.277 2.837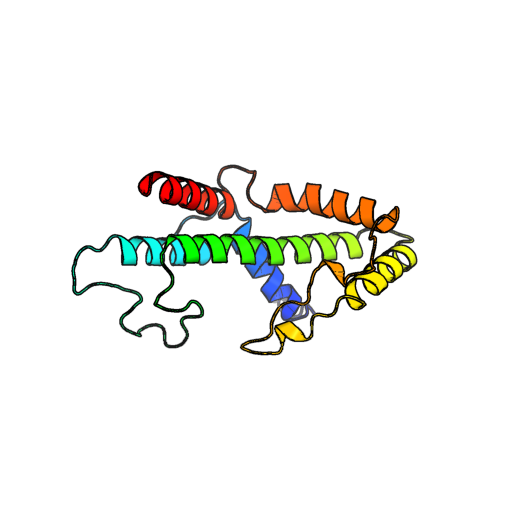 -19.100 1.00 80.62 108 LEU A CA 1
ATOM 879 C C . LEU A 1 108 ? 7.923 1.503 -19.759 1.00 80.62 108 LEU A C 1
ATOM 881 O O . LEU A 1 108 ? 7.669 0.545 -19.044 1.00 80.62 108 LEU A O 1
ATOM 885 N N . GLU A 1 109 ? 7.991 1.397 -21.087 1.00 82.94 109 GLU A N 1
ATOM 886 C CA . GLU A 1 109 ? 7.776 0.139 -21.825 1.00 82.94 109 GLU A CA 1
ATOM 887 C C . GLU A 1 109 ? 8.688 -0.976 -21.322 1.00 82.94 109 GLU A C 1
ATOM 889 O O . GLU A 1 109 ? 8.301 -2.137 -21.207 1.00 82.94 109 GLU A O 1
ATOM 894 N N . GLY A 1 110 ? 9.925 -0.612 -21.003 1.00 81.94 110 GLY A N 1
ATOM 895 C CA . GLY A 1 110 ? 10.877 -1.507 -20.393 1.00 81.94 110 GLY A CA 1
ATOM 896 C C . GLY A 1 110 ? 10.424 -2.081 -19.054 1.00 81.94 110 GLY A C 1
ATOM 897 O O . GLY A 1 110 ? 10.473 -3.290 -18.850 1.00 81.94 110 GLY A O 1
ATOM 898 N N . VAL A 1 111 ? 10.017 -1.202 -18.145 1.00 83.25 111 VAL A N 1
ATOM 899 C CA . VAL A 1 111 ? 9.548 -1.572 -16.806 1.00 83.25 111 VAL A CA 1
ATOM 900 C C . VAL A 1 111 ? 8.220 -2.329 -16.882 1.00 83.25 111 VAL A C 1
ATOM 902 O O . VAL A 1 111 ? 8.086 -3.368 -16.247 1.00 83.25 111 VAL A O 1
ATOM 905 N N . LEU A 1 112 ? 7.272 -1.870 -17.704 1.00 83.44 112 LEU A N 1
ATOM 906 C CA . LEU A 1 112 ? 5.971 -2.515 -17.894 1.00 83.44 112 LEU A CA 1
ATOM 907 C C . LEU A 1 112 ? 6.103 -3.914 -18.484 1.00 83.44 112 LEU A C 1
ATOM 909 O O . LEU A 1 112 ? 5.396 -4.812 -18.055 1.00 83.44 112 LEU A O 1
ATOM 913 N N . ARG A 1 113 ? 7.024 -4.131 -19.427 1.00 84.69 113 ARG A N 1
ATOM 914 C CA . ARG A 1 113 ? 7.301 -5.472 -19.959 1.00 84.69 113 ARG A CA 1
ATOM 915 C C . ARG A 1 113 ? 7.713 -6.439 -18.857 1.00 84.69 113 ARG A C 1
ATOM 917 O O . ARG A 1 113 ? 7.218 -7.556 -18.812 1.00 84.69 113 ARG A O 1
ATOM 924 N N . ASP A 1 114 ? 8.616 -6.000 -17.986 1.00 82.62 114 ASP A N 1
ATOM 925 C CA . ASP A 1 114 ? 9.103 -6.829 -16.892 1.00 82.62 114 ASP A CA 1
ATOM 926 C C . ASP A 1 114 ? 7.997 -7.032 -15.840 1.00 82.62 114 ASP A C 1
ATOM 928 O O . ASP A 1 114 ? 7.812 -8.153 -15.382 1.00 82.62 114 ASP A O 1
ATOM 932 N N . LEU A 1 115 ? 7.211 -5.999 -15.501 1.00 82.75 115 LEU A N 1
ATOM 933 C CA . LEU A 1 115 ? 6.063 -6.105 -14.587 1.00 82.75 115 LEU A CA 1
ATOM 934 C C . LEU A 1 115 ? 4.977 -7.049 -15.118 1.00 82.75 115 LEU A C 1
ATOM 936 O O . LEU A 1 115 ? 4.547 -7.933 -14.387 1.00 82.75 115 LEU A O 1
ATOM 940 N N . ASN A 1 116 ? 4.590 -6.908 -16.386 1.00 84.75 116 ASN A N 1
ATOM 941 C CA . ASN A 1 116 ? 3.555 -7.718 -17.037 1.00 84.75 116 ASN A CA 1
ATOM 942 C C . ASN A 1 116 ? 4.000 -9.161 -17.308 1.00 84.75 116 ASN A C 1
ATOM 944 O O . ASN A 1 116 ? 3.170 -10.005 -17.617 1.00 84.75 116 ASN A O 1
ATOM 948 N N . ALA A 1 117 ? 5.300 -9.446 -17.210 1.00 84.69 117 ALA A N 1
ATOM 949 C CA . ALA A 1 117 ? 5.819 -10.808 -17.220 1.00 84.69 117 ALA A CA 1
ATOM 950 C C . ALA A 1 117 ? 5.712 -11.499 -15.844 1.00 84.69 117 ALA A C 1
ATOM 952 O O . ALA A 1 117 ? 6.049 -12.677 -15.753 1.00 84.69 117 ALA A O 1
ATOM 953 N N . ALA A 1 118 ? 5.281 -10.795 -14.781 1.00 82.19 118 ALA A N 1
ATOM 954 C CA . ALA A 1 118 ? 4.882 -11.453 -13.535 1.00 82.19 118 ALA A CA 1
ATOM 955 C C . ALA A 1 118 ? 3.652 -12.313 -13.799 1.00 82.19 118 ALA A C 1
ATOM 957 O O . ALA A 1 118 ? 2.637 -11.798 -14.269 1.00 82.19 118 ALA A O 1
ATOM 958 N N . ASP A 1 119 ? 3.717 -13.572 -13.389 1.00 79.88 119 ASP A N 1
ATOM 959 C CA . ASP A 1 119 ? 2.511 -14.360 -13.210 1.00 79.88 119 ASP A CA 1
ATOM 960 C C . ASP A 1 119 ? 1.783 -13.893 -11.940 1.00 79.88 119 ASP A C 1
ATOM 962 O O . ASP A 1 119 ? 2.277 -14.030 -10.819 1.00 79.88 119 ASP A O 1
ATOM 966 N N . ASN A 1 120 ? 0.612 -13.297 -12.148 1.00 80.06 120 ASN A N 1
ATOM 967 C CA . ASN A 1 120 ? -0.303 -12.873 -11.097 1.00 80.06 120 ASN A CA 1
ATOM 968 C C . ASN A 1 120 ? -1.651 -13.602 -11.205 1.00 80.06 120 ASN A C 1
ATOM 970 O O . ASN A 1 120 ? -2.614 -13.169 -10.574 1.00 80.06 120 ASN A O 1
ATOM 974 N N . GLU A 1 121 ? -1.754 -14.676 -11.999 1.00 82.44 121 GLU A N 1
ATOM 975 C CA . GLU A 1 121 ? -3.023 -15.389 -12.204 1.00 82.44 121 GLU A CA 1
ATOM 976 C C . GLU A 1 121 ? -3.568 -15.962 -10.895 1.00 82.44 121 GLU A C 1
ATOM 978 O O . GLU A 1 121 ? -4.777 -15.946 -10.677 1.00 82.44 121 GLU A O 1
ATOM 983 N N . TRP A 1 122 ? -2.674 -16.335 -9.977 1.00 81.38 122 TRP A N 1
ATOM 984 C CA . TRP A 1 122 ? -3.017 -16.793 -8.632 1.00 81.38 122 TRP A CA 1
ATOM 985 C C . TRP A 1 122 ? -3.851 -15.784 -7.822 1.00 81.38 122 TRP A C 1
ATOM 987 O O . TRP A 1 122 ? -4.601 -16.196 -6.946 1.00 81.38 122 TRP A O 1
ATOM 997 N N . LEU A 1 123 ? -3.773 -14.476 -8.109 1.00 75.31 123 LEU A N 1
ATOM 998 C CA . LEU A 1 123 ? -4.613 -13.467 -7.445 1.00 75.31 123 LEU A CA 1
ATOM 999 C C . LEU A 1 123 ? -6.090 -13.555 -7.861 1.00 75.31 123 LEU A C 1
ATOM 1001 O O . LEU A 1 123 ? -6.946 -13.005 -7.171 1.00 75.31 123 LEU A O 1
ATOM 1005 N N . ASN A 1 124 ? -6.393 -14.213 -8.983 1.00 77.56 124 ASN A N 1
ATOM 1006 C CA . ASN A 1 124 ? -7.761 -14.395 -9.474 1.00 77.56 124 ASN A CA 1
ATOM 1007 C C . ASN A 1 124 ? -8.442 -15.634 -8.875 1.00 77.56 124 ASN A C 1
ATOM 1009 O O . ASN A 1 124 ? -9.636 -15.844 -9.093 1.00 77.56 124 ASN A O 1
ATOM 1013 N N . GLU A 1 125 ? -7.700 -16.462 -8.142 1.00 76.19 125 GLU A N 1
ATOM 1014 C CA . GLU A 1 125 ? -8.203 -17.675 -7.512 1.00 76.19 125 GLU A CA 1
ATOM 1015 C C . GLU A 1 125 ? -8.389 -17.443 -6.009 1.00 76.19 125 GLU A C 1
ATOM 1017 O O . GLU A 1 125 ? -7.466 -17.025 -5.317 1.00 76.19 125 GLU A O 1
ATOM 1022 N N . GLU A 1 126 ? -9.568 -17.770 -5.473 1.00 67.25 126 GLU A N 1
ATOM 1023 C CA . GLU A 1 126 ? -9.895 -17.582 -4.047 1.00 67.25 126 GLU A CA 1
ATOM 1024 C C . GLU A 1 126 ? -8.901 -18.285 -3.103 1.00 67.25 126 GLU A C 1
ATOM 1026 O O . GLU A 1 126 ? -8.614 -17.794 -2.016 1.00 67.25 126 GLU A O 1
ATOM 1031 N N . ASN A 1 127 ? -8.333 -19.409 -3.551 1.00 77.81 127 ASN A N 1
ATOM 1032 C CA . ASN A 1 127 ? -7.307 -20.172 -2.838 1.00 77.81 127 ASN A CA 1
ATOM 1033 C C . ASN A 1 127 ? -6.000 -20.274 -3.639 1.00 77.81 127 ASN A C 1
ATOM 1035 O O . ASN A 1 127 ? -5.232 -21.222 -3.452 1.00 77.81 127 ASN A O 1
ATOM 1039 N N . GLY A 1 128 ? -5.768 -19.336 -4.560 1.00 74.06 128 GLY A N 1
ATOM 1040 C CA . GLY A 1 128 ? -4.581 -19.327 -5.403 1.00 74.06 128 GLY A CA 1
ATOM 1041 C C . GLY A 1 128 ? -3.321 -19.250 -4.557 1.00 74.06 128 GLY A C 1
ATOM 1042 O O . GLY A 1 128 ? -3.169 -18.376 -3.700 1.00 74.06 128 GLY A O 1
ATOM 1043 N N . GLN A 1 129 ? -2.398 -20.178 -4.782 1.00 78.00 129 GLN A N 1
ATOM 1044 C CA . GLN A 1 129 ? -1.099 -20.120 -4.132 1.00 78.00 129 GLN A CA 1
ATOM 1045 C C . GLN A 1 129 ? -0.176 -19.230 -4.943 1.00 78.00 129 GLN A C 1
ATOM 1047 O O . GLN A 1 129 ? -0.012 -19.417 -6.148 1.00 78.00 129 GLN A O 1
ATOM 1052 N N . ARG A 1 130 ? 0.462 -18.281 -4.259 1.00 80.62 130 ARG A N 1
ATOM 1053 C CA . ARG A 1 130 ? 1.511 -17.475 -4.866 1.00 80.62 130 ARG A CA 1
ATOM 1054 C C . ARG A 1 130 ? 2.600 -18.401 -5.441 1.00 80.62 130 ARG A C 1
ATOM 1056 O O . ARG A 1 130 ? 3.109 -19.238 -4.691 1.00 80.62 130 ARG A O 1
ATOM 1063 N N . PRO A 1 131 ? 2.971 -18.246 -6.725 1.00 82.19 131 PRO A N 1
ATOM 1064 C CA . PRO A 1 131 ? 4.065 -18.988 -7.333 1.00 82.19 131 PRO A CA 1
ATOM 1065 C C . PRO A 1 131 ? 5.368 -18.815 -6.551 1.00 82.19 131 PRO A C 1
ATOM 1067 O O . PRO A 1 131 ? 5.611 -17.764 -5.958 1.00 82.19 131 PRO A O 1
ATOM 1070 N N . ASP A 1 132 ? 6.216 -19.844 -6.569 1.00 82.38 132 ASP A N 1
ATOM 1071 C CA . ASP A 1 132 ? 7.535 -19.788 -5.938 1.00 82.38 132 ASP A CA 1
ATOM 1072 C C . ASP A 1 132 ? 8.374 -18.657 -6.557 1.00 82.38 132 ASP A C 1
ATOM 1074 O O . ASP A 1 132 ? 8.611 -18.635 -7.768 1.00 82.38 132 ASP A O 1
ATOM 1078 N N . ASP A 1 133 ? 8.847 -17.734 -5.714 1.00 76.25 133 ASP A N 1
ATOM 1079 C CA . ASP A 1 133 ? 9.679 -16.595 -6.113 1.00 76.25 133 ASP A CA 1
ATOM 1080 C C . ASP A 1 133 ? 10.962 -17.053 -6.842 1.00 76.25 133 ASP A C 1
ATOM 1082 O O . ASP A 1 133 ? 11.510 -16.310 -7.655 1.00 76.25 133 ASP A O 1
ATOM 1086 N N . GLN A 1 134 ? 11.436 -18.287 -6.614 1.00 79.06 134 GLN A N 1
ATOM 1087 C CA . GLN A 1 134 ? 12.591 -18.856 -7.326 1.00 79.06 134 GLN A CA 1
ATOM 1088 C C . GLN A 1 134 ? 12.327 -19.123 -8.814 1.00 79.06 134 GLN A C 1
ATOM 1090 O O . GLN A 1 134 ? 13.271 -19.254 -9.599 1.00 79.06 134 GLN A O 1
ATOM 1095 N N . LEU A 1 135 ? 11.059 -19.215 -9.216 1.00 78.44 135 LEU A N 1
ATOM 1096 C CA . LEU A 1 135 ? 10.667 -19.383 -10.613 1.00 78.44 135 LEU A CA 1
ATOM 1097 C C . LEU A 1 135 ? 10.675 -18.051 -11.374 1.00 78.44 135 LEU A C 1
ATOM 1099 O O . LEU A 1 135 ? 10.652 -18.059 -12.610 1.00 78.44 135 LEU A O 1
ATOM 1103 N N . ASP A 1 136 ? 10.770 -16.919 -10.669 1.00 79.19 136 ASP A N 1
ATOM 1104 C CA . ASP A 1 136 ? 10.886 -15.605 -11.283 1.00 79.19 136 ASP A CA 1
ATOM 1105 C C . ASP A 1 136 ? 12.285 -15.396 -11.879 1.00 79.19 136 ASP A C 1
ATOM 1107 O O . ASP A 1 136 ? 13.290 -15.208 -11.194 1.00 79.19 136 ASP A O 1
ATOM 1111 N N . ARG A 1 137 ? 12.355 -15.415 -13.211 1.00 81.88 137 ARG A N 1
ATOM 1112 C CA . ARG A 1 137 ? 13.608 -15.238 -13.962 1.00 81.88 137 ARG A CA 1
ATOM 1113 C C . ARG A 1 137 ? 13.972 -13.771 -14.182 1.00 81.88 137 ARG A C 1
ATOM 1115 O O . ARG A 1 137 ? 14.996 -13.481 -14.810 1.00 81.88 137 ARG A O 1
ATOM 1122 N N . ARG A 1 138 ? 13.135 -12.833 -13.738 1.00 83.75 138 ARG A N 1
ATOM 1123 C CA . ARG A 1 138 ? 13.368 -11.403 -13.933 1.00 83.75 138 ARG A CA 1
ATOM 1124 C C . ARG A 1 138 ? 14.415 -10.929 -12.943 1.00 83.75 138 ARG A C 1
ATOM 1126 O O . ARG A 1 138 ? 14.310 -11.116 -11.741 1.00 83.75 138 ARG A O 1
ATOM 1133 N N . THR A 1 139 ? 15.436 -10.259 -13.459 1.00 80.62 139 THR A N 1
ATOM 1134 C CA . THR A 1 139 ? 16.503 -9.719 -12.611 1.00 80.62 139 THR A CA 1
ATOM 1135 C C . THR A 1 139 ? 16.174 -8.317 -12.106 1.00 80.62 139 THR A C 1
ATOM 1137 O O . THR A 1 139 ? 16.653 -7.920 -11.050 1.00 80.62 139 THR A O 1
ATOM 1140 N N . CYS A 1 140 ? 15.380 -7.539 -12.855 1.00 81.69 140 CYS A N 1
ATOM 1141 C CA . CYS A 1 140 ? 15.018 -6.154 -12.526 1.00 81.69 140 CYS A CA 1
ATOM 1142 C C . CYS A 1 140 ? 16.235 -5.254 -12.188 1.00 81.69 140 CYS A C 1
ATOM 1144 O O . CYS A 1 140 ? 16.114 -4.255 -11.486 1.00 81.69 140 CYS A O 1
ATOM 1146 N N . LEU A 1 141 ? 17.429 -5.572 -12.714 1.00 84.25 141 LEU A N 1
ATOM 1147 C CA . LEU A 1 141 ? 18.690 -4.880 -12.378 1.00 84.25 141 LEU A CA 1
ATOM 1148 C C . LEU A 1 141 ? 19.041 -3.711 -13.307 1.00 84.25 141 LEU A C 1
ATOM 1150 O O . LEU A 1 141 ? 20.046 -3.024 -13.100 1.00 84.25 141 LEU A O 1
ATOM 1154 N N . SER A 1 142 ? 18.249 -3.492 -14.355 1.00 86.56 142 SER A N 1
ATOM 1155 C CA . SER A 1 142 ? 18.522 -2.445 -15.343 1.00 86.56 142 SER A CA 1
AT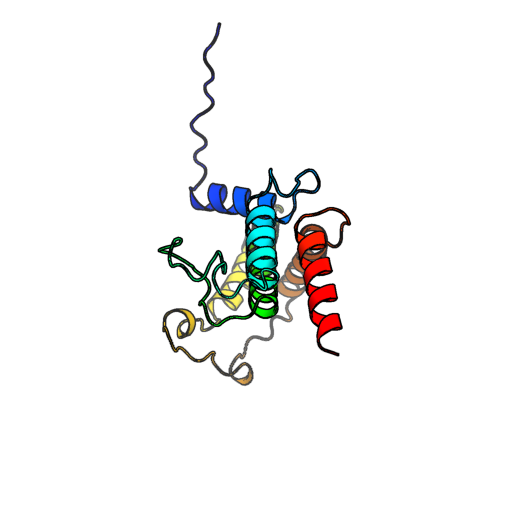OM 1156 C C . SER A 1 142 ? 18.502 -1.032 -14.722 1.00 86.56 142 SER A C 1
ATOM 1158 O O . SER A 1 142 ? 17.804 -0.807 -13.728 1.00 86.56 142 SER A O 1
ATOM 1160 N N . PRO A 1 143 ? 19.177 -0.040 -15.331 1.00 86.88 143 PRO A N 1
ATOM 1161 C CA . PRO A 1 143 ? 19.142 1.344 -14.851 1.00 86.88 143 PRO A CA 1
ATOM 1162 C C . PRO A 1 143 ? 17.724 1.925 -14.721 1.00 86.88 143 PRO A C 1
ATOM 1164 O O . PRO A 1 143 ? 17.446 2.640 -13.762 1.00 86.88 143 PRO A O 1
ATOM 1167 N N . ARG A 1 144 ? 16.802 1.563 -15.631 1.00 84.75 144 ARG A N 1
ATOM 1168 C CA . ARG A 1 144 ? 15.387 1.981 -15.572 1.00 84.75 144 ARG A CA 1
ATOM 1169 C C . ARG A 1 144 ? 14.679 1.503 -14.307 1.00 84.75 144 ARG A C 1
ATOM 1171 O O . ARG A 1 144 ? 13.970 2.282 -13.679 1.00 84.75 144 ARG A O 1
ATOM 1178 N N . TRP A 1 145 ? 14.940 0.262 -13.908 1.00 86.62 145 TRP A N 1
ATOM 1179 C CA . TRP A 1 145 ? 14.388 -0.327 -12.695 1.00 86.62 145 TRP A CA 1
ATOM 1180 C C . TRP A 1 145 ? 14.951 0.342 -11.450 1.00 86.62 145 TRP A C 1
ATOM 1182 O O . TRP A 1 145 ? 14.183 0.761 -10.592 1.00 86.62 145 TRP A O 1
ATOM 1192 N N . LYS A 1 146 ? 16.275 0.527 -11.385 1.00 87.44 146 LYS A N 1
ATOM 1193 C CA . LYS A 1 146 ? 16.922 1.208 -10.254 1.00 87.44 146 LYS A CA 1
ATOM 1194 C C . LYS A 1 146 ? 16.376 2.620 -10.053 1.00 87.44 146 LYS A C 1
ATOM 1196 O O . LYS A 1 146 ? 16.000 2.964 -8.942 1.00 87.44 146 LYS A O 1
ATOM 1201 N N . MET A 1 147 ? 16.256 3.398 -11.128 1.00 84.81 147 MET A N 1
ATOM 1202 C CA . MET A 1 147 ? 15.703 4.754 -11.064 1.00 84.81 147 MET A CA 1
ATOM 1203 C C . MET A 1 147 ? 14.228 4.789 -10.649 1.00 84.81 147 MET A C 1
ATOM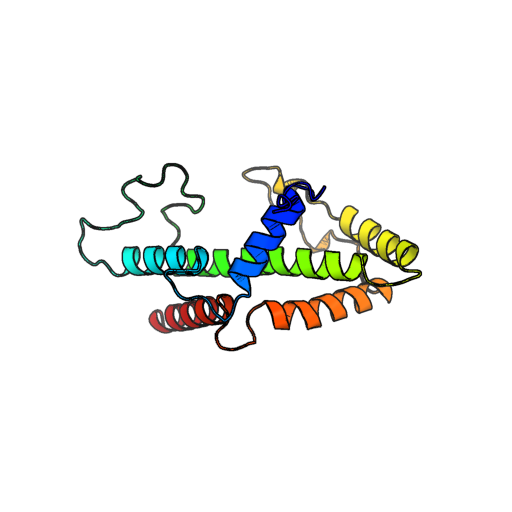 1205 O O . MET A 1 147 ? 13.816 5.699 -9.931 1.00 84.81 147 MET A O 1
ATOM 1209 N N . MET A 1 148 ? 13.416 3.838 -11.117 1.00 86.69 148 MET A N 1
ATOM 1210 C CA . MET A 1 148 ? 12.017 3.736 -10.700 1.00 86.69 148 MET A CA 1
ATOM 1211 C C . MET A 1 148 ? 11.921 3.374 -9.213 1.00 86.69 148 MET A C 1
ATOM 1213 O O . MET A 1 148 ? 11.214 4.053 -8.477 1.00 86.69 148 MET A O 1
ATOM 1217 N N . ILE A 1 149 ? 12.662 2.360 -8.757 1.00 87.38 149 ILE A N 1
ATOM 1218 C CA . ILE A 1 149 ? 12.683 1.939 -7.349 1.00 87.38 149 ILE A CA 1
ATOM 1219 C C . ILE A 1 149 ? 13.199 3.057 -6.441 1.00 87.38 149 ILE A C 1
ATOM 1221 O O . ILE A 1 149 ? 12.632 3.274 -5.378 1.00 87.38 149 ILE A O 1
ATOM 1225 N N . GLU A 1 150 ? 14.224 3.801 -6.854 1.00 87.19 150 GLU A N 1
ATOM 1226 C CA . GLU A 1 150 ? 14.731 4.950 -6.097 1.00 87.19 150 GLU A CA 1
ATOM 1227 C C . GLU A 1 150 ? 13.664 6.044 -5.946 1.00 87.19 150 GLU A C 1
ATOM 1229 O O . GLU A 1 150 ? 13.460 6.564 -4.850 1.00 87.19 150 GLU A O 1
ATOM 1234 N N . HIS A 1 151 ? 12.927 6.352 -7.018 1.00 85.56 151 HIS A N 1
ATOM 1235 C CA . HIS A 1 151 ? 11.820 7.304 -6.952 1.00 85.56 151 HIS A CA 1
ATOM 1236 C C . HIS A 1 151 ? 10.677 6.804 -6.060 1.00 85.56 151 HIS A C 1
ATOM 1238 O O . HIS A 1 151 ? 10.204 7.557 -5.212 1.00 85.56 151 HIS A O 1
ATOM 1244 N N . LEU A 1 152 ? 10.278 5.536 -6.209 1.00 85.00 152 LEU A N 1
ATOM 1245 C CA . LEU A 1 152 ? 9.267 4.902 -5.360 1.00 85.00 152 LEU A CA 1
ATOM 1246 C C . LEU A 1 152 ? 9.689 4.887 -3.892 1.00 85.00 152 LEU A C 1
ATOM 1248 O O . LEU A 1 152 ? 8.865 5.121 -3.018 1.00 85.00 152 LEU A O 1
ATOM 1252 N N . GLY A 1 153 ? 10.964 4.623 -3.616 1.00 84.50 153 GLY A N 1
ATOM 1253 C CA . GLY A 1 153 ? 11.511 4.606 -2.267 1.00 84.50 153 GLY A CA 1
ATOM 1254 C C . GLY A 1 153 ? 11.502 5.989 -1.631 1.00 84.50 153 GLY A C 1
ATOM 1255 O O . GLY A 1 153 ? 11.069 6.120 -0.491 1.00 84.50 153 GLY A O 1
ATOM 1256 N N . LYS A 1 154 ? 11.935 7.014 -2.370 1.00 84.31 154 LYS A N 1
ATOM 1257 C CA . LYS A 1 154 ? 11.965 8.394 -1.879 1.00 84.31 154 LYS A CA 1
ATOM 1258 C C . LYS A 1 154 ? 10.556 8.930 -1.624 1.00 84.31 154 LYS A C 1
ATOM 1260 O O . LYS A 1 154 ? 10.208 9.229 -0.492 1.00 84.31 154 LYS A O 1
ATOM 1265 N N . GLU A 1 155 ? 9.735 8.994 -2.667 1.00 82.06 155 GLU A N 1
ATOM 1266 C CA . GLU A 1 155 ? 8.386 9.556 -2.563 1.00 82.06 155 GLU A CA 1
ATOM 1267 C C . GLU A 1 155 ? 7.483 8.640 -1.725 1.00 82.06 155 GLU A C 1
ATOM 1269 O O . GLU A 1 155 ? 6.735 9.096 -0.875 1.00 82.06 155 GLU A O 1
ATOM 1274 N N . GLY A 1 156 ? 7.578 7.318 -1.872 1.00 79.44 156 GLY A N 1
ATOM 1275 C CA . GLY A 1 156 ? 6.756 6.395 -1.089 1.00 79.44 156 GLY A CA 1
ATOM 1276 C C . GLY A 1 156 ? 6.984 6.524 0.417 1.00 79.44 156 GLY A C 1
ATOM 1277 O O . GLY A 1 156 ? 6.028 6.407 1.180 1.00 79.44 156 GLY A O 1
ATOM 1278 N N . GLN A 1 157 ? 8.212 6.799 0.867 1.00 76.88 157 GLN A N 1
ATOM 1279 C CA . GLN A 1 157 ? 8.500 7.008 2.289 1.00 76.88 157 GLN A CA 1
ATOM 1280 C C . GLN A 1 157 ? 7.863 8.281 2.846 1.00 76.88 157 GLN A C 1
ATOM 1282 O O . GLN A 1 157 ? 7.260 8.216 3.922 1.00 76.88 157 GLN A O 1
ATOM 1287 N N . ASP A 1 158 ? 7.945 9.385 2.104 1.00 74.06 158 ASP A N 1
ATOM 1288 C CA . ASP A 1 158 ? 7.339 10.660 2.493 1.00 74.06 158 ASP A CA 1
ATOM 1289 C C . ASP A 1 158 ? 5.817 10.501 2.654 1.00 74.06 158 ASP A C 1
ATOM 1291 O O . ASP A 1 158 ? 5.230 10.915 3.656 1.00 74.06 158 ASP A O 1
ATOM 1295 N N . TRP A 1 159 ? 5.177 9.791 1.721 1.00 71.88 159 TRP A N 1
ATOM 1296 C CA . TRP A 1 159 ? 3.727 9.588 1.718 1.00 71.88 159 TRP A CA 1
ATOM 1297 C C . TRP A 1 159 ? 3.267 8.511 2.723 1.00 71.88 159 TRP A C 1
ATOM 1299 O O . TRP A 1 159 ? 2.139 8.567 3.209 1.00 71.88 159 TRP A O 1
ATOM 1309 N N . LEU A 1 160 ? 4.121 7.551 3.107 1.00 70.75 160 LEU A N 1
ATOM 1310 C CA . LEU A 1 160 ? 3.806 6.480 4.077 1.00 70.75 160 LEU A CA 1
ATOM 1311 C C . LEU A 1 160 ? 3.945 6.889 5.553 1.00 70.75 160 LEU A C 1
ATOM 1313 O O . LEU A 1 160 ? 4.103 6.037 6.444 1.00 70.75 160 LEU A O 1
ATOM 1317 N N . GLY A 1 161 ? 3.862 8.189 5.822 1.00 64.88 161 GLY A N 1
ATOM 1318 C CA . GLY A 1 161 ? 3.781 8.724 7.174 1.00 64.88 161 GLY A CA 1
ATOM 1319 C C . GLY A 1 161 ? 5.087 8.621 7.951 1.00 64.88 161 GLY A C 1
ATOM 1320 O O . GLY A 1 161 ? 5.066 8.297 9.138 1.00 64.88 161 GLY A O 1
ATOM 1321 N N . GLN A 1 162 ? 6.231 8.867 7.297 1.00 71.19 162 GLN A N 1
ATOM 1322 C CA . GLN A 1 162 ? 7.432 9.281 8.037 1.00 71.19 162 GLN A CA 1
ATOM 1323 C C . GLN A 1 162 ? 7.256 10.672 8.664 1.00 71.19 162 GLN A C 1
ATOM 1325 O O . GLN A 1 162 ? 7.889 10.964 9.676 1.00 71.19 162 GLN A O 1
ATOM 1330 N N . ASN A 1 163 ? 6.337 11.478 8.129 1.00 73.81 163 ASN A N 1
ATOM 1331 C CA . ASN A 1 163 ? 5.945 12.750 8.716 1.00 73.81 163 ASN A CA 1
ATOM 1332 C C . ASN A 1 163 ? 5.015 12.533 9.913 1.00 73.81 163 ASN A C 1
ATOM 1334 O O . ASN A 1 163 ? 3.932 11.940 9.795 1.00 73.81 163 ASN A O 1
ATOM 1338 N N . GLU A 1 164 ? 5.451 13.034 11.068 1.00 78.69 164 GLU A N 1
ATOM 1339 C CA . GLU A 1 164 ? 4.650 13.080 12.285 1.00 78.69 164 GLU A CA 1
ATOM 1340 C C . GLU A 1 164 ? 3.336 13.834 12.041 1.00 78.69 164 GLU A C 1
ATOM 1342 O O . GLU A 1 164 ? 3.299 14.856 11.364 1.00 78.69 164 GLU A O 1
ATOM 1347 N N . GLY A 1 165 ? 2.232 13.305 12.573 1.00 72.44 165 GLY A N 1
ATOM 1348 C CA . GLY A 1 165 ? 0.907 13.921 12.448 1.00 72.44 165 GLY A CA 1
ATOM 1349 C C . GLY A 1 165 ? 0.044 13.410 11.288 1.00 72.44 165 GLY A C 1
ATOM 1350 O O . GLY A 1 165 ? -1.184 13.481 11.403 1.00 72.44 165 GLY A O 1
ATOM 1351 N N . THR A 1 166 ? 0.632 12.801 10.250 1.00 79.69 166 THR A N 1
ATOM 1352 C CA . THR A 1 166 ? -0.132 12.124 9.179 1.00 79.69 166 THR A CA 1
ATOM 1353 C C . THR A 1 166 ? -1.022 11.001 9.731 1.00 79.69 166 THR A C 1
ATOM 1355 O O . THR A 1 166 ? -0.7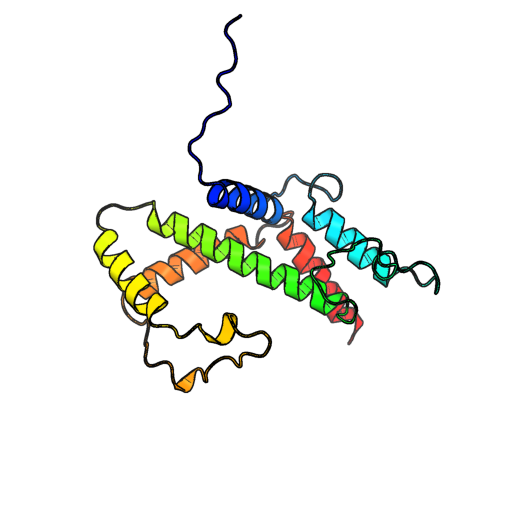40 10.392 10.771 1.00 79.69 166 THR A O 1
ATOM 1358 N N . VAL A 1 167 ? -2.100 10.671 9.013 1.00 79.56 167 VAL A N 1
ATOM 1359 C CA . VAL A 1 167 ? -2.977 9.531 9.349 1.00 79.56 167 VAL A CA 1
ATOM 1360 C C . VAL A 1 167 ? -2.179 8.227 9.436 1.00 79.56 167 VAL A C 1
ATOM 1362 O O . VAL A 1 167 ? -2.307 7.499 10.422 1.00 79.56 167 VAL A O 1
ATOM 1365 N N . MET A 1 168 ? -1.292 7.958 8.474 1.00 82.62 168 MET A N 1
ATOM 1366 C CA . MET A 1 168 ? -0.451 6.757 8.509 1.00 82.62 168 MET A CA 1
ATOM 1367 C C . MET A 1 168 ? 0.562 6.735 9.644 1.00 82.62 168 MET A C 1
ATOM 1369 O O . MET A 1 168 ? 0.817 5.659 10.188 1.00 82.62 168 MET A O 1
ATOM 1373 N N . TRP A 1 169 ? 1.106 7.882 10.050 1.00 82.75 169 TRP A N 1
ATOM 1374 C CA . TRP A 1 169 ? 1.946 7.947 11.243 1.00 82.75 169 TRP A CA 1
ATOM 1375 C C . TRP A 1 169 ? 1.161 7.512 12.487 1.00 82.75 169 TRP A C 1
ATOM 1377 O O . TRP A 1 169 ? 1.635 6.674 13.253 1.00 82.75 169 TRP A O 1
ATOM 1387 N N . LYS A 1 170 ? -0.087 7.976 12.644 1.00 83.25 170 LYS A N 1
ATOM 1388 C CA . LYS A 1 170 ? -0.961 7.587 13.770 1.00 83.25 170 LYS A CA 1
ATOM 1389 C C . LYS A 1 170 ? -1.285 6.088 13.754 1.00 83.25 170 LYS A C 1
ATOM 1391 O O . LYS A 1 170 ? -1.179 5.434 14.790 1.00 83.25 170 LYS A O 1
ATOM 1396 N N . VAL A 1 171 ? -1.618 5.533 12.585 1.00 82.81 171 VAL A N 1
ATOM 1397 C CA . VAL A 1 171 ? -1.885 4.091 12.406 1.00 82.81 171 VAL A CA 1
ATOM 1398 C C . VAL A 1 171 ? -0.642 3.250 12.731 1.00 82.81 171 VAL A C 1
ATOM 1400 O O . VAL A 1 171 ? -0.742 2.240 13.427 1.00 82.81 171 VAL A O 1
ATOM 1403 N N . ARG A 1 172 ? 0.551 3.675 12.294 1.00 83.31 172 ARG A N 1
ATOM 1404 C CA . ARG A 1 172 ? 1.817 2.987 12.607 1.00 83.31 172 ARG A CA 1
ATOM 1405 C C . ARG A 1 172 ? 2.159 3.051 14.091 1.00 83.31 172 ARG A C 1
ATOM 1407 O O . ARG A 1 172 ? 2.586 2.043 14.647 1.00 83.31 172 ARG A O 1
ATOM 1414 N N . THR A 1 173 ? 1.954 4.197 14.735 1.00 85.69 173 THR A N 1
ATOM 1415 C CA . THR A 1 173 ? 2.156 4.351 16.182 1.00 85.69 173 THR A CA 1
ATOM 1416 C C . THR A 1 173 ? 1.239 3.413 16.964 1.00 85.69 173 THR A C 1
ATOM 1418 O O . THR A 1 173 ? 1.710 2.721 17.865 1.00 85.69 173 THR A O 1
ATOM 1421 N N . LEU A 1 174 ? -0.035 3.303 16.570 1.00 83.31 174 LEU A N 1
ATOM 1422 C CA . LEU A 1 174 ? -0.965 2.333 17.151 1.00 83.31 174 LEU A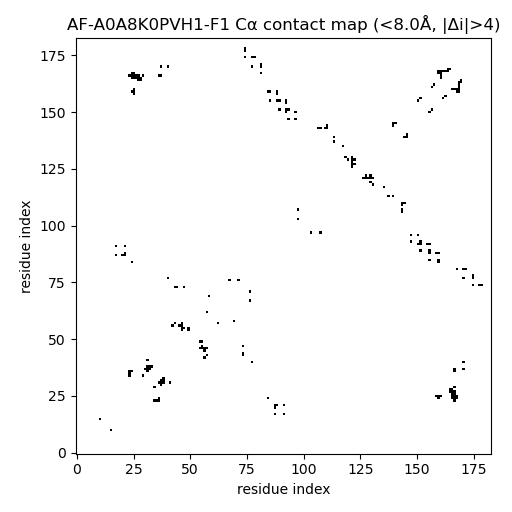 CA 1
ATOM 1423 C C . LEU A 1 174 ? -0.467 0.890 16.975 1.00 83.31 174 LEU A C 1
ATOM 1425 O O . LEU A 1 174 ? -0.423 0.144 17.950 1.00 83.31 174 LEU A O 1
ATOM 1429 N N . LEU A 1 175 ? -0.041 0.508 15.767 1.00 83.88 175 LEU A N 1
ATOM 1430 C CA . LEU A 1 175 ? 0.499 -0.829 15.507 1.00 83.88 175 LEU A CA 1
ATOM 1431 C C . LEU A 1 175 ? 1.724 -1.146 16.379 1.00 83.88 175 LEU A C 1
ATOM 1433 O O . LEU A 1 175 ? 1.834 -2.243 16.926 1.00 83.88 175 LEU A O 1
ATOM 1437 N N . CYS A 1 176 ? 2.640 -0.188 16.531 1.00 85.12 176 CYS A N 1
ATOM 1438 C CA . CYS A 1 176 ? 3.803 -0.332 17.403 1.00 85.12 176 CYS A CA 1
ATOM 1439 C C . CYS A 1 176 ? 3.394 -0.553 18.865 1.00 85.12 176 CYS A C 1
ATOM 1441 O O . CYS A 1 176 ? 3.978 -1.404 19.532 1.00 85.12 176 CYS A O 1
ATOM 1443 N N . SER A 1 177 ? 2.387 0.173 19.354 1.00 83.81 177 SER A N 1
ATOM 1444 C CA . SER A 1 177 ? 1.845 -0.020 20.702 1.00 83.81 177 SER A CA 1
ATOM 1445 C C . SER A 1 177 ? 1.199 -1.397 20.867 1.00 83.81 177 SER A C 1
ATOM 1447 O O . SER A 1 177 ? 1.498 -2.082 21.838 1.00 83.81 177 SER A O 1
ATOM 1449 N N . LEU A 1 178 ? 0.388 -1.846 19.902 1.00 78.81 178 LEU A N 1
ATOM 1450 C CA . LEU A 1 178 ? -0.259 -3.166 19.934 1.00 78.81 178 LEU A CA 1
ATOM 1451 C C . LEU A 1 178 ? 0.751 -4.322 19.972 1.00 78.81 178 LEU A C 1
ATOM 1453 O O . LEU A 1 178 ? 0.522 -5.315 20.657 1.00 78.81 178 LEU A O 1
ATOM 1457 N N . ARG A 1 179 ? 1.889 -4.191 19.281 1.00 83.00 179 ARG A N 1
ATOM 1458 C CA . ARG A 1 179 ? 2.961 -5.203 19.306 1.00 83.00 179 ARG A CA 1
ATOM 1459 C C . ARG A 1 179 ? 3.637 -5.330 20.672 1.00 83.00 179 ARG A C 1
ATOM 1461 O O . ARG A 1 179 ? 4.026 -6.430 21.034 1.00 83.00 179 ARG A O 1
ATOM 1468 N N . ARG A 1 180 ? 3.741 -4.234 21.430 1.00 79.00 180 ARG A N 1
ATOM 1469 C CA . ARG A 1 180 ? 4.390 -4.204 22.755 1.00 79.00 180 ARG A CA 1
ATOM 1470 C C . ARG A 1 180 ? 3.544 -4.801 23.880 1.00 79.00 180 ARG A C 1
ATOM 1472 O O . ARG A 1 180 ? 4.092 -5.143 24.911 1.00 79.00 180 ARG A O 1
ATOM 1479 N N . VAL A 1 181 ? 2.225 -4.897 23.711 1.00 68.44 181 VAL A N 1
ATOM 1480 C CA . VAL A 1 181 ? 1.305 -5.416 24.748 1.00 68.44 181 VAL A CA 1
ATOM 1481 C C . VAL A 1 181 ? 1.324 -6.954 24.830 1.00 68.44 181 VAL A C 1
ATOM 1483 O O . VAL A 1 181 ? 0.803 -7.525 25.781 1.00 68.44 181 VAL A O 1
ATOM 1486 N N . ARG A 1 182 ? 1.920 -7.637 23.844 1.00 55.16 182 ARG A N 1
ATOM 1487 C CA . ARG A 1 182 ? 1.982 -9.108 23.748 1.00 55.16 182 ARG A CA 1
ATOM 1488 C C . ARG A 1 182 ? 3.369 -9.701 24.074 1.00 55.16 182 ARG A C 1
ATOM 1490 O O . ARG A 1 182 ? 3.527 -10.909 23.910 1.00 55.16 182 ARG A O 1
ATOM 1497 N N . GLU A 1 183 ? 4.335 -8.876 24.493 1.00 46.88 183 GLU A N 1
ATOM 1498 C CA . GLU A 1 183 ? 5.622 -9.294 25.096 1.00 46.88 183 GLU A CA 1
ATOM 1499 C C . GLU A 1 183 ? 5.496 -9.359 26.623 1.00 46.88 183 GLU A C 1
ATOM 1501 O O . GLU A 1 183 ? 6.038 -10.322 27.210 1.00 46.88 183 GLU A O 1
#

pLDDT: mean 71.37, std 13.04, range [34.34, 87.44]

Radius of gyration: 20.33 Å; Cα contacts (8 Å, |Δi|>4): 124; chains: 1; bounding box: 44×56×52 Å

Solvent-accessible surface area (backbone atoms only — not comparable to full-atom values): 11113 Å² total; per-residue (Å²): 141,81,84,84,89,80,82,81,76,92,64,53,70,66,59,54,52,50,55,51,54,48,46,56,39,48,39,55,89,57,49,57,93,74,26,71,62,49,34,50,50,51,51,53,52,48,30,71,65,43,82,48,96,83,55,43,72,65,80,71,56,81,56,88,76,60,92,61,68,87,88,58,51,70,62,58,51,52,50,47,53,55,51,54,52,49,53,56,43,46,51,53,43,49,52,52,68,61,75,75,60,90,85,42,66,70,47,46,53,54,50,48,53,59,58,70,66,53,88,60,68,36,78,79,38,99,81,43,67,79,76,64,72,86,74,58,84,75,76,72,76,49,72,60,43,50,54,49,50,51,49,41,53,56,55,34,44,62,56,61,23,72,44,84,62,12,43,37,23,52,55,49,52,50,51,55,53,59,59,62,76,77,113

Sequence (183 aa):
MPGSDWFMSDDDPGDIIQGFLTRMITDESVNVRMNPLLWWTAILVRSVISDEEDEDFISRGRFSMNILPLDVDIRDRIEAIGHYSKVLILDKVFQGWQKGRVGRQVWLEGVLRDLNAADNEWLNEENGQRPDDQLDRRTCLSPRWKMMIEHLGKEGQDWLGQNEGTVMWKVRTLLCSLRRVRE